Protein AF-0000000072904920 (afdb_homodimer)

Sequence (260 aa):
MRVVFFSSISNNTKRFVDKLGVDGIRIPIKIKESITVDEEYILIVPTYSGGNGDTRGAVPKQVIHFLNDENNRKLCRGVIASGNTNFGDTYCIAGPIISKKINVPLLYQFELLGTTKDVEEVKKILEGMKMRVVFFSSISNNTKRFVDKLGVDGIRIPIKIKESITVDEEYILIVPTYSGGNGDTRGAVPKQVIHFLNDENNRKLCRGVIASGNTNFGDTYCIAGPIISKKINVPLLYQFELLGTTKDVEEVKKILEGMK

Foldseek 3Di:
DEEEEEDEPVCLQVLLVVLLVHDYHYQDNDLPDEDADDAAYEYEYEFDQPPPLDSVCRGPSSVVSHCVPVRSLVRYAAYEYEAACVSPPCGRVNRVVSCVVSVHYHDYYAYGNGDPVRSVSVSVVVVVVD/DEEEEEDEPVCLQVLLVVLLVHDYHYQDNDLPDEDADDAAYEYEYEFDQPPPLDSVCRGPSSVVSHCVPVRSLVRYAAYEYEAACVSPPCGRVNRVVSCVVSVHYHDYYAYGNGDPVRSVSVSVVVVVVD

Structure (mmCIF, N/CA/C/O backbone):
data_AF-0000000072904920-model_v1
#
loop_
_entity.id
_entity.type
_entity.pdbx_description
1 polymer 'Protein NrdI'
#
loop_
_atom_site.group_PDB
_atom_site.id
_atom_site.type_symbol
_atom_site.label_atom_id
_atom_site.label_alt_id
_atom_site.label_comp_id
_atom_site.label_asym_id
_atom_site.label_entity_id
_atom_site.label_seq_id
_atom_site.pdbx_PDB_ins_code
_atom_site.Cartn_x
_atom_site.Cartn_y
_atom_site.Cartn_z
_atom_site.occupancy
_atom_site.B_iso_or_equiv
_atom_site.auth_seq_id
_atom_site.auth_comp_id
_atom_site.auth_asym_id
_atom_site.auth_atom_id
_atom_site.pdbx_PDB_model_num
ATOM 1 N N . MET A 1 1 ? 16.125 -9.812 -7.34 1 84.81 1 MET A N 1
ATOM 2 C CA . MET A 1 1 ? 15.039 -10.148 -6.422 1 84.81 1 MET A CA 1
ATOM 3 C C . MET A 1 1 ? 14.086 -11.156 -7.051 1 84.81 1 MET A C 1
ATOM 5 O O . MET A 1 1 ? 13.75 -11.047 -8.234 1 84.81 1 MET A O 1
ATOM 9 N N . ARG A 1 2 ? 13.719 -12.219 -6.316 1 94.62 2 ARG A N 1
ATOM 10 C CA . ARG A 1 2 ? 12.812 -13.242 -6.816 1 94.62 2 ARG A CA 1
ATOM 11 C C . ARG A 1 2 ? 11.367 -12.758 -6.805 1 94.62 2 ARG A C 1
ATOM 13 O O . ARG A 1 2 ? 10.992 -11.938 -5.965 1 94.62 2 ARG A O 1
ATOM 20 N N . VAL A 1 3 ? 10.727 -13.266 -7.832 1 98.5 3 VAL A N 1
ATOM 21 C CA . VAL A 1 3 ? 9.297 -12.961 -7.898 1 98.5 3 VAL A CA 1
ATOM 22 C C . VAL A 1 3 ? 8.492 -14.234 -7.656 1 98.5 3 VAL A C 1
ATOM 24 O O . VAL A 1 3 ? 8.766 -15.273 -8.25 1 98.5 3 VAL A O 1
ATOM 27 N N . VAL A 1 4 ? 7.59 -14.188 -6.738 1 98.88 4 VAL A N 1
ATOM 28 C CA . VAL A 1 4 ? 6.535 -15.18 -6.559 1 98.88 4 VAL A CA 1
ATOM 29 C C . VAL A 1 4 ? 5.184 -14.57 -6.93 1 98.88 4 VAL A C 1
ATOM 31 O O . VAL A 1 4 ? 4.914 -13.406 -6.625 1 98.88 4 VAL A O 1
ATOM 34 N N . PHE A 1 5 ? 4.367 -15.375 -7.633 1 98.94 5 PHE A N 1
ATOM 35 C CA . PHE A 1 5 ? 3.117 -14.766 -8.07 1 98.94 5 PHE A CA 1
ATOM 36 C C . PHE A 1 5 ? 2.004 -15.805 -8.148 1 98.94 5 PHE A C 1
ATOM 38 O O . PHE A 1 5 ? 2.271 -17 -8.203 1 98.94 5 PHE A O 1
ATOM 45 N N . PHE A 1 6 ? 0.794 -15.352 -8.078 1 98.81 6 PHE A N 1
ATOM 46 C CA . PHE A 1 6 ? -0.365 -16.172 -8.391 1 98.81 6 PHE A CA 1
ATOM 47 C C . PHE A 1 6 ? -1.05 -15.688 -9.664 1 98.81 6 PHE A C 1
ATOM 49 O O . PHE A 1 6 ? -1.152 -14.477 -9.898 1 98.81 6 PHE A O 1
ATOM 56 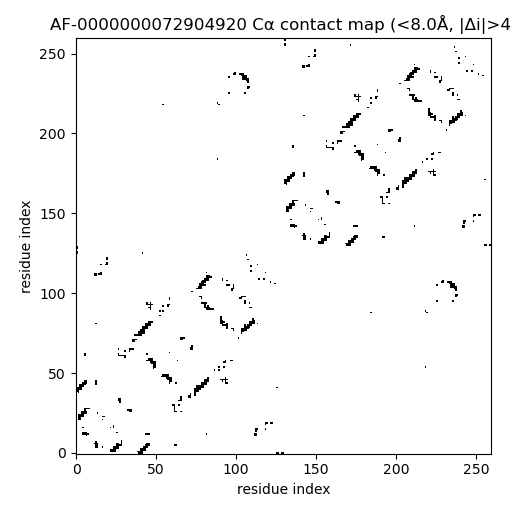N N . SER A 1 7 ? -1.435 -16.625 -10.383 1 98.44 7 SER A N 1
ATOM 57 C CA . SER A 1 7 ? -2.264 -16.406 -11.562 1 98.44 7 SER A CA 1
ATOM 58 C C . SER A 1 7 ? -3.271 -17.547 -11.75 1 98.44 7 SER A C 1
ATOM 60 O O . SER A 1 7 ? -2.926 -18.719 -11.609 1 98.44 7 SER A O 1
ATOM 62 N N . SER A 1 8 ? -4.508 -17.141 -12.031 1 96.06 8 SER A N 1
ATOM 63 C CA . SER A 1 8 ? -5.508 -18.141 -12.352 1 96.06 8 SER A CA 1
ATOM 64 C C . SER A 1 8 ? -5.277 -18.734 -13.742 1 96.06 8 SER A C 1
ATOM 66 O O . SER A 1 8 ? -4.246 -18.484 -14.367 1 96.06 8 SER A O 1
ATOM 68 N N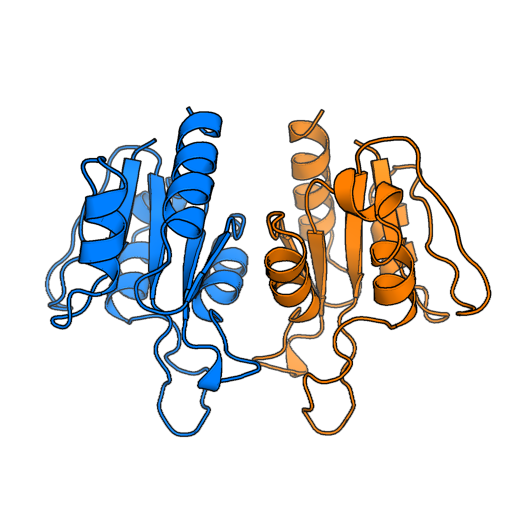 . ILE A 1 9 ? -6.246 -19.516 -14.172 1 95.81 9 ILE A N 1
ATOM 69 C CA . ILE A 1 9 ? -6.145 -20.172 -15.469 1 95.81 9 ILE A CA 1
ATOM 70 C C . ILE A 1 9 ? -6.191 -19.141 -16.594 1 95.81 9 ILE A C 1
ATOM 72 O O . ILE A 1 9 ? -5.695 -19.391 -17.688 1 95.81 9 ILE A O 1
ATOM 76 N N . SER A 1 10 ? -6.738 -17.891 -16.297 1 95.25 10 SER A N 1
ATOM 77 C CA . SER A 1 10 ? -6.766 -16.844 -17.297 1 95.25 10 SER A CA 1
ATOM 78 C C . SER A 1 10 ? -5.359 -16.359 -17.641 1 95.25 10 SER A C 1
ATOM 80 O O . SER A 1 10 ? -5.141 -15.742 -18.688 1 95.25 10 SER A O 1
ATOM 82 N N . ASN A 1 11 ? -4.391 -16.484 -16.797 1 97.56 11 ASN A N 1
ATOM 83 C CA . ASN A 1 11 ? -2.963 -16.25 -16.953 1 97.56 11 ASN A CA 1
ATOM 84 C C . ASN A 1 11 ? -2.666 -14.758 -17.109 1 97.56 11 ASN A C 1
ATOM 86 O O . ASN A 1 11 ? -1.638 -14.375 -17.672 1 97.56 11 ASN A O 1
ATOM 90 N N . ASN A 1 12 ? -3.592 -13.883 -16.672 1 97.31 12 ASN A N 1
ATOM 91 C CA . ASN A 1 12 ? -3.324 -12.453 -16.812 1 97.31 12 ASN A CA 1
ATOM 92 C C . ASN A 1 12 ? -2.088 -12.039 -16.016 1 97.31 12 ASN A C 1
ATOM 94 O O . ASN A 1 12 ? -1.196 -11.375 -16.547 1 97.31 12 ASN A O 1
ATOM 98 N N . THR A 1 13 ? -1.995 -12.438 -14.797 1 98.5 13 THR A N 1
ATOM 99 C CA . THR A 1 13 ? -0.843 -12.086 -13.977 1 98.5 13 THR A CA 1
ATOM 100 C C . THR A 1 13 ? 0.42 -12.766 -14.492 1 98.5 13 THR A C 1
ATOM 102 O O . THR A 1 13 ? 1.502 -12.18 -14.477 1 98.5 13 THR A O 1
ATOM 105 N N . LYS A 1 14 ? 0.329 -14.008 -14.938 1 98.25 14 LYS A N 1
ATOM 106 C CA . LYS A 1 14 ? 1.474 -14.703 -15.516 1 98.25 14 LYS A CA 1
ATOM 107 C C . LYS A 1 14 ? 2.029 -13.945 -16.719 1 98.25 14 LYS A C 1
ATOM 109 O O . LYS A 1 14 ? 3.244 -13.789 -16.859 1 98.25 14 LYS A O 1
ATOM 114 N N . ARG A 1 15 ? 1.153 -13.508 -17.578 1 98.12 15 ARG A N 1
ATOM 115 C CA . ARG A 1 15 ? 1.58 -12.75 -18.75 1 98.12 15 ARG A CA 1
ATOM 116 C C . ARG A 1 15 ? 2.328 -11.484 -18.344 1 98.12 15 ARG A C 1
ATOM 118 O O . ARG A 1 15 ? 3.297 -11.094 -19 1 98.12 15 ARG A O 1
ATOM 125 N N . PHE A 1 16 ? 1.855 -10.75 -17.328 1 98.75 16 PHE A N 1
ATOM 126 C CA . PHE A 1 16 ? 2.562 -9.586 -16.812 1 98.75 16 PHE A CA 1
ATOM 127 C C . PHE A 1 16 ? 3.953 -9.969 -16.328 1 98.75 16 PHE A C 1
ATOM 129 O O . PHE A 1 16 ? 4.938 -9.312 -16.672 1 98.75 16 PHE A O 1
ATOM 136 N N . VAL A 1 17 ? 4.023 -11.062 -15.547 1 98.56 17 VAL A N 1
ATOM 137 C CA . VAL A 1 17 ? 5.285 -11.516 -14.977 1 98.56 17 VAL A CA 1
ATOM 138 C C . VAL A 1 17 ? 6.25 -11.898 -16.094 1 98.56 17 VAL A C 1
ATOM 140 O O . VAL A 1 17 ? 7.449 -11.609 -16.016 1 98.56 17 VAL A O 1
ATOM 143 N N . ASP A 1 18 ? 5.719 -12.5 -17.141 1 97.94 18 ASP A N 1
ATOM 144 C CA . ASP A 1 18 ? 6.555 -12.898 -18.281 1 97.94 18 ASP A CA 1
ATOM 145 C C . ASP A 1 18 ? 7.23 -11.688 -18.906 1 97.94 18 ASP A C 1
ATOM 147 O O . ASP A 1 18 ? 8.375 -11.773 -19.375 1 97.94 18 ASP A O 1
ATOM 151 N N . LYS A 1 19 ? 6.559 -10.586 -18.922 1 98 19 LYS A N 1
ATOM 152 C CA . LYS A 1 19 ? 7.086 -9.367 -19.547 1 98 19 LYS A CA 1
ATOM 153 C C . LYS A 1 19 ? 8.211 -8.773 -18.703 1 98 19 LYS A C 1
ATOM 155 O O . LYS A 1 19 ? 8.977 -7.938 -19.188 1 98 19 LYS A O 1
ATOM 160 N N . LEU A 1 20 ? 8.281 -9.125 -17.453 1 97.94 20 LEU A N 1
ATOM 161 C CA . LEU A 1 20 ? 9.312 -8.586 -16.578 1 97.94 20 LEU A CA 1
ATOM 162 C C . LEU A 1 20 ? 10.672 -9.188 -16.891 1 97.94 20 LEU A C 1
ATOM 164 O O . LEU A 1 20 ? 11.711 -8.641 -16.5 1 97.94 20 LEU A O 1
ATOM 168 N N . GLY A 1 21 ? 10.703 -10.336 -17.5 1 94.38 21 GLY A N 1
ATOM 169 C CA . GLY A 1 21 ? 11.953 -10.992 -17.844 1 94.38 21 GLY A CA 1
ATOM 170 C C . GLY A 1 21 ? 12.641 -11.648 -16.672 1 94.38 21 GLY A C 1
ATOM 171 O O . GLY A 1 21 ? 13.867 -11.688 -16.594 1 94.38 21 GLY A O 1
ATOM 172 N N . VAL A 1 22 ? 11.883 -12.008 -15.711 1 93.25 22 VAL A N 1
ATOM 173 C CA . VAL A 1 22 ? 12.414 -12.68 -14.531 1 93.25 22 VAL A CA 1
ATOM 174 C C . VAL A 1 22 ? 11.859 -14.102 -14.445 1 93.25 22 VAL A C 1
ATOM 176 O O . VAL A 1 22 ? 10.898 -14.438 -15.141 1 93.25 22 VAL A O 1
ATOM 179 N N . ASP A 1 23 ? 12.586 -14.938 -13.672 1 88.94 23 ASP A N 1
ATOM 180 C CA . ASP A 1 23 ? 12.078 -16.281 -13.414 1 88.94 23 ASP A CA 1
ATOM 181 C C . ASP A 1 23 ? 11.148 -16.297 -12.195 1 88.94 23 ASP A C 1
ATOM 183 O O . ASP A 1 23 ? 11.602 -16.516 -11.07 1 88.94 23 ASP A O 1
ATOM 187 N N . GLY A 1 24 ? 9.93 -16.062 -12.477 1 96.94 24 GLY A N 1
ATOM 188 C CA . GLY A 1 24 ? 8.938 -16.031 -11.414 1 96.94 24 GLY A CA 1
ATOM 189 C C . GLY A 1 24 ? 8.484 -17.422 -10.992 1 96.94 24 GLY A C 1
ATOM 190 O O . GLY A 1 24 ? 8.406 -18.328 -11.82 1 96.94 24 GLY A O 1
ATOM 191 N N . ILE A 1 25 ? 8.242 -17.578 -9.719 1 98.44 25 ILE A N 1
ATOM 192 C CA . ILE A 1 25 ? 7.656 -18.797 -9.18 1 98.44 25 ILE A CA 1
ATOM 193 C C . ILE A 1 25 ? 6.148 -18.641 -9.039 1 98.44 25 ILE A C 1
ATOM 195 O O . ILE A 1 25 ? 5.676 -17.75 -8.32 1 98.44 25 ILE A O 1
ATOM 199 N N . ARG A 1 26 ? 5.441 -19.5 -9.734 1 98.56 26 ARG A N 1
ATOM 200 C CA . ARG A 1 26 ? 3.986 -19.438 -9.695 1 98.56 26 ARG A CA 1
ATOM 201 C C . ARG A 1 26 ? 3.428 -20.266 -8.547 1 98.56 26 ARG A C 1
ATOM 203 O O . ARG A 1 26 ? 3.756 -21.438 -8.414 1 98.56 26 ARG A O 1
ATOM 210 N N . ILE A 1 27 ? 2.59 -19.656 -7.711 1 98.81 27 ILE A N 1
ATOM 211 C CA . ILE A 1 27 ? 1.811 -20.375 -6.711 1 98.81 27 ILE A CA 1
ATOM 212 C C . ILE A 1 27 ? 0.81 -21.297 -7.41 1 98.81 27 ILE A C 1
ATOM 214 O O . ILE A 1 27 ? 0.101 -20.875 -8.328 1 98.81 27 ILE A O 1
ATOM 218 N N . PRO A 1 28 ? 0.77 -22.516 -6.969 1 98.56 28 PRO A N 1
ATOM 219 C CA . PRO A 1 28 ? -0.102 -23.469 -7.656 1 98.56 28 PRO A CA 1
ATOM 220 C C . PRO A 1 28 ? -1.566 -23.047 -7.66 1 98.56 28 PRO A C 1
ATOM 222 O O . PRO A 1 28 ? -2.057 -22.5 -6.664 1 98.56 28 PRO A O 1
ATOM 225 N N . ILE A 1 29 ? -2.238 -23.328 -8.727 1 97.94 29 ILE A N 1
ATOM 226 C CA . ILE A 1 29 ? -3.648 -22.984 -8.875 1 97.94 29 ILE A CA 1
ATOM 227 C C . ILE A 1 29 ? -4.496 -23.922 -8.016 1 97.94 29 ILE A C 1
ATOM 229 O O . ILE A 1 29 ? -5.461 -23.484 -7.379 1 97.94 29 ILE A O 1
ATOM 233 N N . LYS A 1 30 ? -4.105 -25.203 -7.98 1 97.12 30 LYS A N 1
ATOM 234 C CA . LYS A 1 30 ? -4.828 -26.156 -7.141 1 97.12 30 LYS A CA 1
ATOM 235 C C . LYS A 1 30 ? -4.523 -25.922 -5.664 1 97.12 30 LYS A C 1
ATOM 237 O O . LYS A 1 30 ? -3.367 -26 -5.242 1 97.12 30 LYS A O 1
ATOM 242 N N . ILE A 1 31 ? -5.52 -25.766 -4.906 1 93.19 31 ILE A N 1
ATOM 243 C CA . ILE A 1 31 ? -5.391 -25.375 -3.502 1 93.19 31 ILE A CA 1
ATOM 244 C C . ILE A 1 31 ? -4.676 -26.484 -2.73 1 93.19 31 ILE A C 1
ATOM 246 O O . ILE A 1 31 ? -3.971 -26.219 -1.754 1 93.19 31 ILE A O 1
ATOM 250 N N . LYS A 1 32 ? -4.699 -27.766 -3.184 1 94.31 32 LYS A N 1
ATOM 251 C CA . LYS A 1 32 ? -4.098 -28.906 -2.486 1 94.31 32 LYS A CA 1
ATOM 252 C C . LYS A 1 32 ? -2.588 -28.938 -2.705 1 94.31 32 LYS A C 1
ATOM 254 O O . LYS A 1 32 ? -1.874 -29.656 -2 1 94.31 32 LYS A O 1
ATOM 259 N N . GLU A 1 33 ? -2.166 -28.188 -3.662 1 97.25 33 GLU A N 1
ATOM 260 C CA . GLU A 1 33 ? -0.737 -28.109 -3.951 1 97.25 33 GLU A CA 1
ATOM 261 C C . GLU A 1 33 ? -0.095 -26.906 -3.246 1 97.25 33 GLU A C 1
ATOM 263 O O . GLU A 1 33 ? -0.736 -25.875 -3.055 1 97.25 33 GLU A O 1
ATOM 268 N N . SER A 1 34 ? 1.094 -27.156 -2.77 1 96.44 34 SER A N 1
ATOM 269 C CA . SER A 1 34 ? 1.825 -26.094 -2.098 1 96.44 34 SER A CA 1
ATOM 270 C C . SER A 1 34 ? 3.273 -26.031 -2.572 1 96.44 34 SER A C 1
ATOM 272 O O . SER A 1 34 ? 3.807 -27.016 -3.084 1 96.44 34 SER A O 1
ATOM 274 N N . ILE A 1 35 ? 3.852 -24.812 -2.447 1 98 35 ILE A N 1
ATOM 275 C CA . ILE A 1 35 ? 5.273 -24.625 -2.715 1 98 35 ILE A CA 1
ATOM 276 C C . ILE A 1 35 ? 5.926 -23.891 -1.547 1 98 35 ILE A C 1
ATOM 278 O O . ILE A 1 35 ? 5.242 -23.219 -0.765 1 98 35 ILE A O 1
ATOM 282 N N . THR A 1 36 ? 7.215 -24.094 -1.441 1 97.94 36 THR A N 1
ATOM 283 C CA . THR A 1 36 ? 8.039 -23.328 -0.511 1 97.94 36 THR A CA 1
ATOM 284 C C . THR A 1 36 ? 9.109 -22.531 -1.259 1 97.94 36 THR A C 1
ATOM 286 O O . THR A 1 36 ? 9.508 -22.922 -2.361 1 97.94 36 THR A O 1
ATOM 289 N N . VAL A 1 37 ? 9.461 -21.469 -0.682 1 98.06 37 VAL A N 1
ATOM 290 C CA . VAL A 1 37 ? 10.547 -20.672 -1.235 1 98.06 37 VAL A CA 1
ATOM 291 C C . VAL A 1 37 ? 11.688 -20.578 -0.221 1 98.06 37 VAL A C 1
ATOM 293 O O . VAL A 1 37 ? 11.469 -20.766 0.979 1 98.06 37 VAL A O 1
ATOM 296 N N . ASP A 1 38 ? 12.93 -20.281 -0.725 1 97 38 ASP A N 1
ATOM 297 C CA . ASP A 1 38 ? 14.086 -20.281 0.169 1 97 38 ASP A CA 1
ATOM 298 C C . ASP A 1 38 ? 14.859 -18.969 0.067 1 97 38 ASP A C 1
ATOM 300 O O . ASP A 1 38 ? 15.938 -18.812 0.651 1 97 38 ASP A O 1
ATOM 304 N N . GLU A 1 39 ? 14.289 -18.078 -0.67 1 97.19 39 GLU A N 1
ATOM 305 C CA . GLU A 1 39 ? 14.891 -16.75 -0.799 1 97.19 39 GLU A CA 1
ATOM 306 C C . GLU A 1 39 ? 13.836 -15.648 -0.681 1 97.19 39 GLU A C 1
ATOM 308 O O . GLU A 1 39 ? 12.648 -15.906 -0.874 1 97.19 39 GLU A O 1
ATOM 313 N N . GLU A 1 40 ? 14.32 -14.461 -0.322 1 97.94 40 GLU A N 1
ATOM 314 C CA . GLU A 1 40 ? 13.43 -13.305 -0.272 1 97.94 40 GLU A CA 1
ATOM 315 C C . GLU A 1 40 ? 12.773 -13.047 -1.629 1 97.94 40 GLU A C 1
ATOM 317 O O . GLU A 1 40 ? 13.391 -13.273 -2.672 1 97.94 40 GLU A O 1
ATOM 322 N N . TYR A 1 41 ? 11.562 -12.547 -1.599 1 98.44 41 TYR A N 1
ATOM 323 C CA . TYR A 1 41 ? 10.844 -12.367 -2.854 1 98.44 41 TYR A CA 1
ATOM 324 C C . TYR A 1 41 ? 9.852 -11.211 -2.756 1 98.44 41 TYR A C 1
ATOM 326 O O . TYR A 1 41 ? 9.555 -10.727 -1.661 1 98.44 41 TYR A O 1
ATOM 334 N N . ILE A 1 42 ? 9.406 -10.805 -3.955 1 98.75 42 ILE A N 1
ATOM 335 C CA . ILE A 1 42 ? 8.266 -9.914 -4.121 1 98.75 42 ILE A CA 1
ATOM 336 C C . ILE A 1 42 ? 7.055 -10.703 -4.609 1 98.75 42 ILE A C 1
ATOM 338 O O . ILE A 1 42 ? 7.176 -11.547 -5.496 1 98.75 42 ILE A O 1
ATOM 342 N N . LEU A 1 43 ? 5.953 -10.438 -3.965 1 98.94 43 LEU A N 1
ATOM 343 C CA . LEU A 1 43 ? 4.719 -11.133 -4.316 1 98.94 43 LEU A CA 1
ATOM 344 C C . LEU A 1 43 ? 3.893 -10.305 -5.297 1 98.94 43 LEU A C 1
ATOM 346 O O . LEU A 1 43 ? 3.584 -9.141 -5.031 1 98.94 43 LEU A O 1
ATOM 350 N N . ILE A 1 44 ? 3.539 -10.836 -6.41 1 98.94 44 ILE A N 1
ATOM 351 C CA . ILE A 1 44 ? 2.605 -10.211 -7.34 1 98.94 44 ILE A CA 1
ATOM 352 C C . ILE A 1 44 ? 1.279 -10.969 -7.328 1 98.94 44 ILE A C 1
ATOM 354 O O . ILE A 1 44 ? 1.243 -12.172 -7.59 1 98.94 44 ILE A O 1
ATOM 358 N N . VAL A 1 45 ? 0.187 -10.266 -7.035 1 98.81 45 VAL A N 1
ATOM 359 C CA . VAL A 1 45 ? -1.076 -10.938 -6.742 1 98.81 45 VAL A CA 1
ATOM 360 C C . VAL A 1 45 ? -2.223 -10.203 -7.441 1 98.81 45 VAL A C 1
ATOM 362 O O . VAL A 1 45 ? -2.246 -8.977 -7.484 1 98.81 45 VAL A O 1
ATOM 365 N N . PRO A 1 46 ? -3.139 -10.969 -8.102 1 98.31 46 PRO A N 1
ATOM 366 C CA . PRO A 1 46 ? -4.375 -10.336 -8.562 1 98.31 46 PRO A CA 1
ATOM 367 C C . PRO A 1 46 ? -5.383 -10.109 -7.438 1 98.31 46 PRO A C 1
ATOM 369 O O . PRO A 1 46 ? -5.254 -10.711 -6.363 1 98.31 46 PRO A O 1
ATOM 372 N N . THR A 1 47 ? -6.297 -9.148 -7.594 1 96.69 47 THR A N 1
ATOM 373 C CA . THR A 1 47 ? -7.449 -8.977 -6.715 1 96.69 47 THR A CA 1
ATOM 374 C C . THR A 1 47 ? -8.688 -9.648 -7.309 1 96.69 47 THR A C 1
ATOM 376 O O . THR A 1 47 ? -9.023 -9.414 -8.469 1 96.69 47 THR A O 1
ATOM 379 N N . TYR A 1 48 ? -9.281 -10.492 -6.469 1 91.12 48 TYR A N 1
ATOM 380 C CA . TYR A 1 48 ? -10.5 -11.148 -6.906 1 91.12 48 TYR A CA 1
ATOM 381 C C . TYR A 1 48 ? -11.727 -10.5 -6.277 1 91.12 48 TYR A C 1
ATOM 383 O O . TYR A 1 48 ? -11.625 -9.82 -5.25 1 91.12 48 TYR A O 1
ATOM 391 N N . SER A 1 49 ? -12.781 -10.25 -7.016 1 75.94 49 SER A N 1
ATOM 392 C CA . SER A 1 49 ? -14.008 -9.672 -6.48 1 75.94 49 SER A CA 1
ATOM 393 C C . SER A 1 49 ? -14.938 -10.758 -5.949 1 75.94 49 SER A C 1
ATOM 395 O O . SER A 1 49 ? -15.055 -11.828 -6.547 1 75.94 49 SER A O 1
ATOM 397 N N . GLY A 1 50 ? -14.953 -11.109 -4.539 1 57.53 50 GLY A N 1
ATOM 398 C CA . GLY A 1 50 ? -15.898 -12.078 -4.02 1 57.53 50 GLY A CA 1
ATOM 399 C C . GLY A 1 50 ? -17.297 -11.922 -4.605 1 57.53 50 GLY A C 1
ATOM 400 O O . GLY A 1 50 ? -18.234 -12.562 -4.148 1 57.53 50 GLY A O 1
ATOM 401 N N . GLY A 1 51 ? -17.422 -11.477 -5.656 1 51.62 51 GLY A N 1
ATOM 402 C CA . GLY A 1 51 ? -18.781 -11.195 -6.062 1 51.62 51 GLY A CA 1
ATOM 403 C C . GLY A 1 51 ? -19.469 -10.148 -5.191 1 51.62 51 GLY A C 1
ATOM 404 O O . GLY A 1 51 ? -19.125 -10 -4.02 1 51.62 51 GLY A O 1
ATOM 405 N N . ASN A 1 52 ? -20.375 -9.383 -5.688 1 50.66 52 ASN A N 1
ATOM 406 C CA . ASN A 1 52 ? -21.281 -8.398 -5.109 1 50.66 52 ASN A CA 1
ATOM 407 C C . ASN A 1 52 ? -20.531 -7.355 -4.285 1 50.66 52 ASN A C 1
ATOM 409 O O . ASN A 1 52 ? -21 -6.922 -3.236 1 50.66 52 ASN A O 1
ATOM 413 N N . GLY A 1 53 ? -19.406 -7.094 -4.551 1 52.78 53 GLY A N 1
ATOM 414 C CA . GLY A 1 53 ? -18.766 -5.996 -3.85 1 52.78 53 GLY A CA 1
ATOM 415 C C . GLY A 1 53 ? -18.094 -6.426 -2.559 1 52.78 53 GLY A C 1
ATOM 416 O O . GLY A 1 53 ? -17.656 -5.586 -1.77 1 52.78 53 GLY A O 1
ATOM 417 N N . ASP A 1 54 ? -18.188 -7.738 -2.188 1 57.97 54 ASP A N 1
ATOM 418 C CA . ASP A 1 54 ? -17.641 -8.258 -0.936 1 57.97 54 ASP A CA 1
ATOM 419 C C . ASP A 1 54 ? -16.125 -8.414 -1.019 1 57.97 54 ASP A C 1
ATOM 421 O O . ASP A 1 54 ? -15.609 -9.016 -1.962 1 57.97 54 ASP A O 1
ATOM 425 N N . THR A 1 55 ? -15.398 -7.555 -0.167 1 65.56 55 THR A N 1
ATOM 426 C CA . THR A 1 55 ? -13.945 -7.613 -0.063 1 65.56 55 THR A CA 1
ATOM 427 C C . THR A 1 55 ? -13.5 -8.969 0.477 1 65.56 55 THR A C 1
ATOM 429 O O . THR A 1 55 ? -12.312 -9.312 0.403 1 65.56 55 THR A O 1
ATOM 432 N N . ARG A 1 56 ? -14.633 -9.625 0.903 1 72.31 56 ARG A N 1
ATOM 433 C CA . ARG A 1 56 ? -14.297 -10.992 1.292 1 72.31 56 ARG A CA 1
ATOM 434 C C . ARG A 1 56 ? -13.883 -11.82 0.081 1 72.31 56 ARG A C 1
ATOM 436 O O . ARG A 1 56 ? -14.531 -11.766 -0.968 1 72.31 56 ARG A O 1
ATOM 443 N N . GLY A 1 57 ? -12.672 -12.219 0.048 1 87.81 57 GLY A N 1
ATOM 444 C CA . GLY A 1 57 ? -12.203 -13.047 -1.049 1 87.81 57 GLY A CA 1
ATOM 445 C C . GLY A 1 57 ? -11.281 -12.305 -2.006 1 87.81 57 GLY A C 1
ATOM 446 O O . GLY A 1 57 ? -10.977 -12.805 -3.09 1 87.81 57 GLY A O 1
ATOM 447 N N . ALA A 1 58 ? -11.07 -11.062 -1.695 1 92.75 58 ALA A N 1
ATOM 448 C CA . ALA A 1 58 ? -10.219 -10.242 -2.559 1 92.75 58 ALA A CA 1
ATOM 449 C C . ALA A 1 58 ? -8.859 -10.891 -2.77 1 92.75 58 ALA A C 1
ATOM 451 O O . ALA A 1 58 ? -8.289 -10.812 -3.859 1 92.75 58 ALA A O 1
ATOM 452 N N . VAL A 1 59 ? -8.398 -11.547 -1.75 1 96.69 59 VAL A N 1
ATOM 453 C CA . VAL A 1 59 ? -7.137 -12.281 -1.848 1 96.69 59 VAL A CA 1
ATOM 454 C C . VAL A 1 59 ? -7.41 -13.727 -2.26 1 96.69 59 VAL A C 1
ATOM 456 O O . VAL A 1 59 ? -8.203 -14.422 -1.621 1 96.69 59 VAL A O 1
ATOM 459 N N . PRO A 1 60 ? -6.711 -14.148 -3.33 1 96.88 60 PRO A N 1
ATOM 460 C CA . PRO A 1 60 ? -6.91 -15.555 -3.707 1 96.88 60 PRO A CA 1
ATOM 461 C C . PRO A 1 60 ? -6.582 -16.516 -2.572 1 96.88 60 PRO A C 1
ATOM 463 O O . PRO A 1 60 ? -5.578 -16.344 -1.876 1 96.88 60 PRO A O 1
ATOM 466 N N . LYS A 1 61 ? -7.402 -17.578 -2.438 1 96.75 61 LYS A N 1
ATOM 467 C CA . LYS A 1 61 ? -7.215 -18.562 -1.373 1 96.75 61 LYS A CA 1
ATOM 468 C C . LYS A 1 61 ? -5.844 -19.219 -1.472 1 96.75 61 LYS A C 1
ATOM 470 O O . LYS A 1 61 ? -5.23 -19.547 -0.453 1 96.75 61 LYS A O 1
ATOM 475 N N . GLN A 1 62 ? -5.383 -19.453 -2.66 1 98 62 GLN A N 1
ATOM 476 C CA . GLN A 1 62 ? -4.074 -20.062 -2.896 1 98 62 GLN A CA 1
ATOM 477 C C . GLN A 1 62 ? -2.959 -19.203 -2.301 1 98 62 GLN A C 1
ATOM 479 O O . GLN A 1 62 ? -1.989 -19.734 -1.756 1 98 62 GLN A O 1
ATOM 484 N N . VAL A 1 63 ? -3.135 -17.906 -2.393 1 98.56 63 VAL A N 1
ATOM 485 C CA . VAL A 1 63 ? -2.143 -16.984 -1.856 1 98.56 63 VAL A CA 1
ATOM 486 C C . VAL A 1 63 ? -2.191 -17 -0.33 1 98.56 63 VAL A C 1
ATOM 488 O O . VAL A 1 63 ? -1.15 -17 0.33 1 98.56 63 VAL A O 1
ATOM 491 N N . ILE A 1 64 ? -3.404 -17.047 0.172 1 98.12 64 ILE A N 1
ATOM 492 C CA . ILE A 1 64 ? -3.561 -17.156 1.618 1 98.12 64 ILE A CA 1
ATOM 493 C C . ILE A 1 64 ? -2.869 -18.422 2.121 1 98.12 64 ILE A C 1
ATOM 495 O O . ILE A 1 64 ? -2.1 -18.375 3.084 1 98.12 64 ILE A O 1
ATOM 499 N N . HIS A 1 65 ? -3.133 -19.531 1.48 1 98.19 65 HIS A N 1
ATOM 500 C CA . HIS A 1 65 ? -2.521 -20.812 1.851 1 98.19 65 HIS A CA 1
ATOM 501 C C . HIS A 1 65 ? -1.001 -20.734 1.794 1 98.19 65 HIS A C 1
ATOM 503 O O . HIS A 1 65 ? -0.315 -21.188 2.709 1 98.19 65 HIS A O 1
ATOM 509 N N . PHE A 1 66 ? -0.45 -20.156 0.813 1 98.81 66 PHE A N 1
ATOM 510 C CA . PHE A 1 66 ? 0.985 -19.984 0.627 1 98.81 66 PHE A CA 1
ATOM 511 C C . PHE A 1 66 ? 1.582 -19.172 1.763 1 98.81 66 PHE A C 1
ATOM 513 O O . PHE A 1 66 ? 2.613 -19.531 2.328 1 98.81 66 PHE A O 1
ATOM 520 N N . LEU A 1 67 ? 0.868 -18.109 2.137 1 98.69 67 LEU A N 1
ATOM 521 C CA . LEU A 1 67 ? 1.392 -17.172 3.131 1 98.69 67 LEU A CA 1
ATOM 522 C C . LEU A 1 67 ? 1.18 -17.719 4.543 1 98.69 67 LEU A C 1
ATOM 524 O O . LEU A 1 67 ? 1.796 -17.219 5.492 1 98.69 67 LEU A O 1
ATOM 528 N N . ASN A 1 68 ? 0.308 -18.656 4.648 1 98.38 68 ASN A N 1
ATOM 529 C CA . ASN A 1 68 ? 0.111 -19.281 5.953 1 98.38 68 ASN A CA 1
ATOM 530 C C . ASN A 1 68 ? 1.331 -20.094 6.379 1 98.38 68 ASN A C 1
ATOM 532 O O . ASN A 1 68 ? 1.481 -20.422 7.555 1 98.38 68 ASN A O 1
ATOM 536 N N . ASP A 1 69 ? 2.15 -20.484 5.41 1 98.31 69 ASP A N 1
ATOM 537 C CA . ASP A 1 69 ? 3.455 -21.047 5.742 1 98.31 69 ASP A CA 1
ATOM 538 C C . ASP A 1 69 ? 4.406 -19.969 6.25 1 98.31 69 ASP A C 1
ATOM 540 O O . ASP A 1 69 ? 4.801 -19.078 5.496 1 98.31 69 ASP A O 1
ATOM 544 N N . GLU A 1 70 ? 4.781 -20.109 7.473 1 98.25 70 GLU A N 1
ATOM 545 C CA . GLU A 1 70 ? 5.574 -19.078 8.133 1 98.25 70 GLU A CA 1
ATOM 546 C C . GLU A 1 70 ? 6.891 -18.844 7.395 1 98.25 70 GLU A C 1
ATOM 548 O O . GLU A 1 70 ? 7.363 -17.703 7.316 1 98.25 70 GLU A O 1
ATOM 553 N N . ASN A 1 71 ? 7.516 -19.906 6.969 1 98.12 71 ASN A N 1
ATOM 554 C CA . ASN A 1 71 ? 8.758 -19.75 6.215 1 98.12 71 ASN A CA 1
ATOM 555 C C . ASN A 1 71 ? 8.555 -18.922 4.953 1 98.12 71 ASN A C 1
ATOM 557 O O . ASN A 1 71 ? 9.359 -18.047 4.648 1 98.12 71 ASN A O 1
ATOM 561 N N . ASN A 1 72 ? 7.496 -19.188 4.215 1 98.75 72 ASN A N 1
ATOM 562 C CA . ASN A 1 72 ? 7.176 -18.391 3.035 1 98.75 72 ASN A CA 1
ATOM 563 C C . ASN A 1 72 ? 6.891 -16.938 3.404 1 98.75 72 ASN A C 1
ATOM 565 O O . ASN A 1 72 ? 7.41 -16.016 2.768 1 98.75 72 ASN A O 1
ATOM 569 N N . ARG A 1 73 ? 6.117 -16.734 4.418 1 98.75 73 ARG A N 1
ATOM 570 C CA . ARG A 1 73 ? 5.633 -15.422 4.836 1 98.75 73 ARG A CA 1
ATOM 571 C C . ARG A 1 73 ? 6.793 -14.523 5.254 1 98.75 73 ARG A C 1
ATOM 573 O O . ARG A 1 73 ? 6.84 -13.352 4.879 1 98.75 73 ARG A O 1
ATOM 580 N N . LYS A 1 74 ? 7.766 -15.039 5.953 1 98.31 74 LYS A N 1
ATOM 581 C CA . LYS A 1 74 ? 8.852 -14.242 6.516 1 98.31 74 LYS A CA 1
ATOM 582 C C . LYS A 1 74 ? 9.812 -13.766 5.426 1 98.31 74 LYS A C 1
ATOM 584 O O . LYS A 1 74 ? 10.609 -12.852 5.645 1 98.31 74 LYS A O 1
ATOM 589 N N . LEU A 1 75 ? 9.797 -14.414 4.285 1 98.44 75 LEU A N 1
ATOM 590 C CA . LEU A 1 75 ? 10.734 -14.094 3.215 1 98.44 75 LEU A CA 1
ATOM 591 C C . LEU A 1 75 ? 10.141 -13.055 2.262 1 98.44 75 LEU A C 1
ATOM 593 O O . LEU A 1 75 ? 10.836 -12.547 1.379 1 98.44 75 LEU A O 1
ATOM 597 N N . CYS A 1 76 ? 8.859 -12.695 2.455 1 98.69 76 CYS A N 1
ATOM 598 C CA . CYS A 1 76 ? 8.227 -11.695 1.603 1 98.69 76 CYS A CA 1
ATOM 599 C C . CYS A 1 76 ? 8.727 -10.297 1.937 1 98.69 76 CYS A C 1
ATOM 601 O O . CYS A 1 76 ? 8.781 -9.914 3.107 1 98.69 76 CYS A O 1
ATOM 603 N N . ARG A 1 77 ? 9.055 -9.531 0.881 1 98.31 77 ARG A N 1
ATOM 604 C CA . ARG A 1 77 ? 9.633 -8.219 1.127 1 98.31 77 ARG A CA 1
ATOM 605 C C . ARG A 1 77 ? 8.727 -7.113 0.602 1 98.31 77 ARG A C 1
ATOM 607 O O . ARG A 1 77 ? 8.953 -5.93 0.873 1 98.31 77 ARG A O 1
ATOM 614 N N . GLY A 1 78 ? 7.68 -7.441 -0.121 1 98.69 78 GLY A N 1
ATOM 615 C CA . GLY A 1 78 ? 6.723 -6.492 -0.663 1 98.69 78 GLY A CA 1
ATOM 616 C C . GLY A 1 78 ? 5.688 -7.137 -1.563 1 98.69 78 GLY A C 1
ATOM 617 O O . GLY A 1 78 ? 5.844 -8.289 -1.975 1 98.69 78 GLY A O 1
ATOM 618 N N . VAL A 1 79 ? 4.613 -6.41 -1.806 1 98.88 79 VAL A N 1
ATOM 619 C CA . VAL A 1 79 ? 3.537 -6.93 -2.639 1 98.88 79 VAL A CA 1
ATOM 620 C C . VAL A 1 79 ? 3.223 -5.941 -3.758 1 98.88 79 VAL A C 1
ATOM 622 O O . VAL A 1 79 ? 3.285 -4.727 -3.555 1 98.88 79 VAL A O 1
ATOM 625 N N . ILE A 1 80 ? 3.006 -6.43 -4.887 1 98.88 80 ILE A N 1
ATOM 626 C CA . ILE A 1 80 ? 2.455 -5.738 -6.047 1 98.88 80 ILE A CA 1
ATOM 627 C C . ILE A 1 80 ? 1.101 -6.344 -6.414 1 98.88 80 ILE A C 1
ATOM 629 O O . ILE A 1 80 ? 0.958 -7.566 -6.484 1 98.88 80 ILE A O 1
ATOM 633 N N . ALA A 1 81 ? 0.111 -5.484 -6.629 1 98.69 81 ALA A N 1
ATOM 634 C CA . ALA A 1 81 ? -1.239 -6.004 -6.836 1 98.69 81 ALA A CA 1
ATOM 635 C C . ALA A 1 81 ? -1.812 -5.52 -8.164 1 98.69 81 ALA A C 1
ATOM 637 O O . ALA A 1 81 ? -1.569 -4.383 -8.578 1 98.69 81 ALA A O 1
ATOM 638 N N . SER A 1 82 ? -2.555 -6.379 -8.797 1 98.44 82 SER A N 1
ATOM 639 C CA . SER A 1 82 ? -3.336 -5.969 -9.961 1 98.44 82 SER A CA 1
ATOM 640 C C . SER A 1 82 ? -4.828 -5.953 -9.648 1 98.44 82 SER A C 1
ATOM 642 O O . SER A 1 82 ? -5.281 -6.629 -8.719 1 98.44 82 SER A O 1
ATOM 644 N N . GLY A 1 83 ? -5.531 -5.148 -10.336 1 96.25 83 GLY A N 1
ATOM 645 C CA . GLY A 1 83 ? -6.969 -5.004 -10.18 1 96.25 83 GLY A CA 1
ATOM 646 C C . GLY A 1 83 ? -7.645 -4.402 -11.398 1 96.25 83 GLY A C 1
ATOM 647 O O . GLY A 1 83 ? -7.02 -4.258 -12.453 1 96.25 83 GLY A O 1
ATOM 648 N N . ASN A 1 84 ? -8.883 -4.246 -11.273 1 94.88 84 ASN A N 1
ATOM 64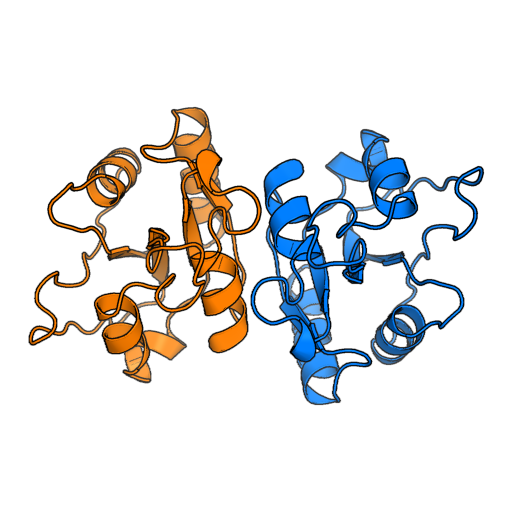9 C CA . ASN A 1 84 ? -9.742 -3.639 -12.289 1 94.88 84 ASN A CA 1
ATOM 650 C C . ASN A 1 84 ? -10.422 -2.377 -11.766 1 94.88 84 ASN A C 1
ATOM 652 O O . ASN A 1 84 ? -11.188 -2.434 -10.797 1 94.88 84 ASN A O 1
ATOM 656 N N . THR A 1 85 ? -10.156 -1.239 -12.383 1 92.5 85 THR A N 1
ATOM 657 C CA . THR A 1 85 ? -10.625 0.055 -11.906 1 92.5 85 THR A CA 1
ATOM 658 C C . THR A 1 85 ? -12.148 0.112 -11.914 1 92.5 85 THR A C 1
ATOM 660 O O . THR A 1 85 ? -12.75 0.953 -11.242 1 92.5 85 THR A O 1
ATOM 663 N N . ASN A 1 86 ? -1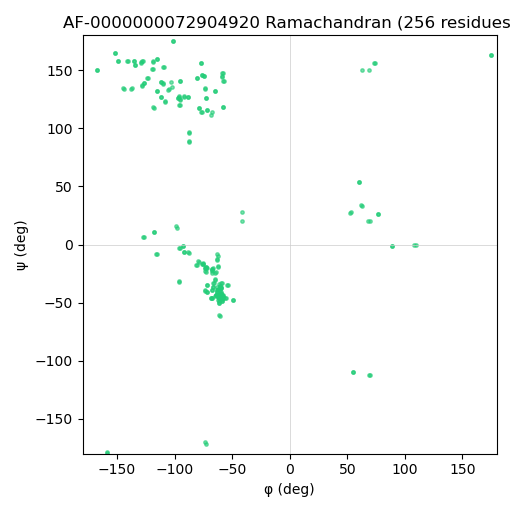2.797 -0.821 -12.711 1 90.06 86 ASN A N 1
ATOM 664 C CA . ASN A 1 86 ? -14.25 -0.883 -12.734 1 90.06 86 ASN A CA 1
ATOM 665 C C . ASN A 1 86 ? -14.82 -1.248 -11.359 1 90.06 86 ASN A C 1
ATOM 667 O O . ASN A 1 86 ? -16.016 -1.073 -11.109 1 90.06 86 ASN A O 1
ATOM 671 N N . PHE A 1 87 ? -13.984 -1.685 -10.5 1 86.12 87 PHE A N 1
ATOM 672 C CA . PHE A 1 87 ? -14.445 -2.113 -9.18 1 86.12 87 PHE A CA 1
ATOM 673 C C . PHE A 1 87 ? -14.305 -0.988 -8.164 1 86.12 87 PHE A C 1
ATOM 675 O O . PHE A 1 87 ? -14.609 -1.169 -6.984 1 86.12 87 PHE A O 1
ATOM 682 N N . GLY A 1 88 ? -13.734 0.177 -8.625 1 81.75 88 GLY A N 1
ATOM 683 C CA . GLY A 1 88 ? -13.719 1.375 -7.797 1 81.75 88 GLY A CA 1
ATOM 684 C C . GLY A 1 88 ? -12.805 1.262 -6.594 1 81.75 88 GLY A C 1
ATOM 685 O O . GLY A 1 88 ? -11.625 0.947 -6.734 1 81.75 88 GLY A O 1
ATOM 686 N N . ASP A 1 89 ? -13.539 1.238 -5.426 1 75.88 89 ASP A N 1
ATOM 687 C CA . ASP A 1 89 ? -12.797 1.362 -4.172 1 75.88 89 ASP A CA 1
ATOM 688 C C . ASP A 1 89 ? -12.039 0.077 -3.854 1 75.88 89 ASP A C 1
ATOM 690 O O . ASP A 1 89 ? -11.125 0.079 -3.027 1 75.88 89 ASP A O 1
ATOM 694 N N . THR A 1 90 ? -12.438 -0.952 -4.426 1 84.5 90 THR A N 1
ATOM 695 C CA . THR A 1 90 ? -11.781 -2.215 -4.117 1 84.5 90 THR A CA 1
ATOM 696 C C . THR A 1 90 ? -10.75 -2.559 -5.184 1 84.5 90 THR A C 1
ATOM 698 O O . THR A 1 90 ? -10.289 -3.701 -5.266 1 84.5 90 THR A O 1
ATOM 701 N N . TYR A 1 91 ? -10.414 -1.499 -5.98 1 91.88 91 TYR A N 1
ATOM 702 C CA . TYR A 1 91 ? -9.328 -1.652 -6.941 1 91.88 91 TYR A CA 1
ATOM 703 C C . TYR A 1 91 ? -8.039 -2.049 -6.242 1 91.88 91 TYR A C 1
ATOM 705 O O . TYR A 1 91 ? -7.566 -1.342 -5.348 1 91.88 91 TYR A O 1
ATOM 713 N N . CYS A 1 92 ? -7.492 -3.221 -6.578 1 96.44 92 CYS A N 1
ATOM 714 C CA . CYS A 1 92 ? -6.215 -3.746 -6.113 1 96.44 92 CYS A CA 1
ATOM 715 C C . CYS A 1 92 ? -6.215 -3.934 -4.602 1 96.44 92 CYS A C 1
ATOM 717 O O . CYS A 1 92 ? -5.16 -3.916 -3.967 1 96.44 92 CYS A O 1
ATOM 719 N N . ILE A 1 93 ? -7.34 -4.281 -4.055 1 95.5 93 ILE A N 1
ATOM 720 C CA . ILE A 1 93 ? -7.473 -4.246 -2.604 1 95.5 93 ILE A CA 1
ATOM 721 C C . ILE A 1 93 ? -6.73 -5.426 -1.987 1 95.5 93 ILE A C 1
ATOM 723 O O . ILE A 1 93 ? -6.414 -5.418 -0.795 1 95.5 93 ILE A O 1
ATOM 727 N N . ALA A 1 94 ? -6.371 -6.465 -2.734 1 96.94 94 ALA A N 1
ATOM 728 C CA . ALA A 1 94 ? -5.555 -7.559 -2.219 1 96.94 94 ALA A CA 1
ATOM 729 C C . ALA A 1 94 ? -4.203 -7.047 -1.725 1 96.94 94 ALA A C 1
ATOM 731 O O . ALA A 1 94 ? -3.656 -7.566 -0.749 1 96.94 94 ALA A O 1
ATOM 732 N N . GLY A 1 95 ? -3.697 -6.008 -2.393 1 98.06 95 GLY A N 1
ATOM 733 C CA . GLY A 1 95 ? -2.404 -5.438 -2.053 1 98.06 95 GLY A CA 1
ATOM 734 C C . GLY A 1 95 ? -2.344 -4.898 -0.635 1 98.06 95 GLY A C 1
ATOM 735 O O . GLY A 1 95 ? -1.603 -5.418 0.202 1 98.06 95 GLY A O 1
ATOM 736 N N . PRO A 1 96 ? -3.209 -3.895 -0.361 1 97.25 96 PRO A N 1
ATOM 737 C CA . PRO A 1 96 ? -3.174 -3.348 0.998 1 97.25 96 PRO A CA 1
ATOM 738 C C . PRO A 1 96 ? -3.592 -4.367 2.055 1 97.25 96 PRO A C 1
ATOM 740 O O . PRO A 1 96 ? -3.111 -4.316 3.189 1 97.25 96 PRO A O 1
ATOM 743 N N . ILE A 1 97 ? -4.445 -5.309 1.772 1 96.56 97 ILE A N 1
ATOM 744 C CA . ILE A 1 97 ? -4.82 -6.352 2.723 1 96.56 97 ILE A CA 1
ATOM 745 C C . ILE A 1 97 ? -3.586 -7.172 3.1 1 96.56 97 ILE A C 1
ATOM 747 O O . ILE A 1 97 ? -3.297 -7.359 4.285 1 96.56 97 ILE A O 1
ATOM 751 N N . ILE A 1 98 ? -2.859 -7.621 2.109 1 98 98 ILE A N 1
ATOM 752 C CA . ILE A 1 98 ? -1.677 -8.438 2.354 1 98 98 ILE A CA 1
ATOM 753 C C . ILE A 1 98 ? -0.601 -7.602 3.039 1 98 98 ILE A C 1
ATOM 755 O O . ILE A 1 98 ? 0.029 -8.047 4 1 98 98 ILE A O 1
ATOM 759 N N . SER A 1 99 ? -0.382 -6.422 2.525 1 98.62 99 SER A N 1
ATOM 760 C CA . SER A 1 99 ? 0.6 -5.512 3.109 1 98.62 99 SER A CA 1
ATOM 761 C C . SER A 1 99 ? 0.405 -5.383 4.617 1 98.62 99 SER A C 1
ATOM 763 O O . SER A 1 99 ? 1.363 -5.5 5.383 1 98.62 99 SER A O 1
ATOM 765 N N . LYS A 1 100 ? -0.819 -5.164 4.988 1 97.31 100 LYS A N 1
ATOM 766 C CA . LYS A 1 100 ? -1.13 -5.008 6.406 1 97.31 100 LYS A CA 1
ATOM 767 C C . LYS A 1 100 ? -0.939 -6.324 7.16 1 97.31 100 LYS A C 1
ATOM 769 O O . LYS A 1 100 ? -0.321 -6.348 8.227 1 97.31 100 LYS A O 1
ATOM 774 N N . LYS A 1 101 ? -1.426 -7.375 6.633 1 96.88 101 LYS A N 1
ATOM 775 C CA . LYS A 1 101 ? -1.481 -8.656 7.328 1 96.88 101 LYS A CA 1
ATOM 776 C C . LYS A 1 101 ? -0.08 -9.172 7.645 1 96.88 101 LYS A C 1
ATOM 778 O O . LYS A 1 101 ? 0.156 -9.719 8.727 1 96.88 101 LYS A O 1
ATOM 783 N N . ILE A 1 102 ? 0.83 -8.977 6.727 1 98.31 102 ILE A N 1
ATOM 784 C CA . ILE A 1 102 ? 2.123 -9.602 6.984 1 98.31 102 ILE A CA 1
ATOM 785 C C . ILE A 1 102 ? 3.201 -8.523 7.102 1 98.31 102 ILE A C 1
ATOM 787 O O . ILE A 1 102 ? 4.395 -8.828 7.039 1 98.31 102 ILE A O 1
ATOM 791 N N . ASN A 1 103 ? 2.797 -7.273 7.172 1 97.69 103 ASN A N 1
ATOM 792 C CA . ASN A 1 103 ? 3.641 -6.125 7.48 1 97.69 103 ASN A CA 1
ATOM 793 C C . ASN A 1 103 ? 4.766 -5.965 6.461 1 97.69 103 ASN A C 1
ATOM 795 O O . ASN A 1 103 ? 5.934 -5.863 6.832 1 97.69 103 ASN A O 1
ATOM 799 N N . VAL A 1 104 ? 4.434 -5.906 5.184 1 98.62 104 VAL A N 1
ATOM 800 C CA . VAL A 1 104 ? 5.348 -5.566 4.098 1 98.62 104 VAL A CA 1
ATOM 801 C C . VAL A 1 104 ? 4.75 -4.441 3.254 1 98.62 104 VAL A C 1
ATOM 803 O O . VAL A 1 104 ? 3.533 -4.246 3.242 1 98.62 104 VAL A O 1
ATOM 806 N N . PRO A 1 105 ? 5.531 -3.713 2.533 1 98.69 105 PRO A N 1
ATOM 807 C CA . PRO A 1 105 ? 4.973 -2.598 1.765 1 98.69 105 PRO A CA 1
ATOM 808 C C . PRO A 1 105 ? 4.207 -3.057 0.528 1 98.69 105 PRO A C 1
ATOM 810 O O . PRO A 1 105 ? 4.527 -4.098 -0.05 1 98.69 105 PRO A O 1
ATOM 813 N N . LEU A 1 106 ? 3.107 -2.293 0.196 1 98.88 106 LEU A N 1
ATOM 814 C CA . LEU A 1 106 ? 2.557 -2.311 -1.155 1 98.88 106 LEU A CA 1
ATOM 815 C C . LEU A 1 106 ? 3.383 -1.438 -2.092 1 98.88 106 LEU A C 1
ATOM 817 O O . LEU A 1 106 ? 3.416 -0.214 -1.94 1 98.88 106 LEU A O 1
ATOM 821 N N . LEU A 1 107 ? 3.965 -2.061 -3.107 1 98.88 107 LEU A N 1
ATOM 822 C CA . LEU A 1 107 ? 5.023 -1.402 -3.863 1 98.88 107 LEU A CA 1
ATOM 823 C C . LEU A 1 107 ? 4.469 -0.743 -5.121 1 98.88 107 LEU A C 1
ATOM 825 O O . LEU A 1 107 ? 5.012 0.256 -5.598 1 98.88 107 LEU A O 1
ATOM 829 N N . TYR A 1 108 ? 3.434 -1.37 -5.641 1 98.88 108 TYR A N 1
ATOM 830 C CA . TYR A 1 108 ? 2.914 -0.925 -6.93 1 98.88 108 TYR A CA 1
ATOM 831 C C . TYR A 1 108 ? 1.553 -1.549 -7.215 1 98.88 108 TYR A C 1
ATOM 833 O O . TYR A 1 108 ? 1.221 -2.604 -6.668 1 98.88 108 TYR A O 1
ATOM 841 N N . GLN A 1 109 ? 0.735 -0.912 -7.918 1 98.75 109 GLN A N 1
ATOM 842 C CA . GLN A 1 109 ? -0.57 -1.379 -8.375 1 98.75 109 GLN A CA 1
ATOM 843 C C . GLN A 1 109 ? -0.721 -1.206 -9.883 1 98.75 109 GLN A C 1
ATOM 845 O O . GLN A 1 109 ? -0.291 -0.196 -10.438 1 98.75 109 GLN A O 1
ATOM 850 N N . PHE A 1 110 ? -1.274 -2.217 -10.578 1 98.75 110 PHE A N 1
ATOM 851 C CA . PHE A 1 110 ? -1.501 -2.049 -12.008 1 98.75 110 PHE A CA 1
ATOM 852 C C . PHE A 1 110 ? -2.826 -2.674 -12.422 1 98.75 110 PHE A C 1
ATOM 854 O O . PHE A 1 110 ? -3.381 -3.506 -11.703 1 98.75 110 PHE A O 1
ATOM 861 N N . GLU A 1 111 ? -3.348 -2.252 -13.492 1 98 111 GLU A N 1
ATOM 862 C CA . GLU A 1 111 ? -4.68 -2.646 -13.938 1 98 111 GLU A CA 1
ATOM 863 C C . GLU A 1 111 ? -4.609 -3.787 -14.953 1 98 111 GLU A C 1
ATOM 865 O O . GLU A 1 111 ? -3.93 -3.676 -15.977 1 98 111 GLU A O 1
ATOM 870 N N . LEU A 1 112 ? -5.34 -4.91 -14.711 1 96.5 112 LEU A N 1
ATOM 871 C CA . LEU A 1 112 ? -5.566 -6.027 -15.625 1 96.5 112 LEU A CA 1
ATOM 872 C C . LEU A 1 112 ? -4.242 -6.59 -16.125 1 96.5 112 LEU A C 1
ATOM 874 O O . LEU A 1 112 ? -3.436 -7.098 -15.352 1 96.5 112 LEU A O 1
ATOM 878 N N . LEU A 1 113 ? -3.879 -6.406 -17.391 1 97.69 113 LEU A N 1
ATOM 879 C CA . LEU A 1 113 ? -2.676 -7.008 -17.953 1 97.69 113 LEU A CA 1
ATOM 880 C C . LEU A 1 113 ? -1.467 -6.098 -17.75 1 97.69 113 LEU A C 1
ATOM 882 O O . LEU A 1 113 ? -0.328 -6.512 -17.984 1 97.69 113 LEU A O 1
ATOM 886 N N . GLY A 1 114 ? -1.669 -4.938 -17.266 1 98.25 114 GLY A N 1
ATOM 887 C CA . GLY A 1 114 ? -0.605 -3.953 -17.156 1 98.25 114 GLY A CA 1
ATOM 888 C C . GLY A 1 114 ? -0.2 -3.352 -18.484 1 98.25 114 GLY A C 1
ATOM 889 O O . GLY A 1 114 ? -0.463 -3.932 -19.547 1 98.25 114 GLY A O 1
ATOM 890 N N . THR A 1 115 ? 0.35 -2.184 -18.422 1 98.38 115 THR A N 1
ATOM 891 C CA . THR A 1 115 ? 0.895 -1.505 -19.594 1 98.38 115 THR A CA 1
ATOM 892 C C . THR A 1 115 ? 2.414 -1.64 -19.641 1 98.38 115 THR A C 1
ATOM 894 O O . THR A 1 115 ? 3.023 -2.176 -18.703 1 98.38 115 THR A O 1
ATOM 897 N N . THR A 1 116 ? 2.957 -1.11 -20.766 1 98.38 116 THR A N 1
ATOM 898 C CA . THR A 1 116 ? 4.41 -1.071 -20.859 1 98.38 116 THR A CA 1
ATOM 899 C C . THR A 1 116 ? 5.008 -0.228 -19.734 1 98.38 116 THR A C 1
ATOM 901 O O . THR A 1 116 ? 6.07 -0.556 -19.203 1 98.38 116 THR A O 1
ATOM 904 N N . LYS A 1 117 ? 4.355 0.816 -19.422 1 98.38 117 LYS A N 1
ATOM 905 C CA . LYS A 1 117 ? 4.812 1.661 -18.328 1 98.38 117 LYS A CA 1
ATOM 906 C C . LYS A 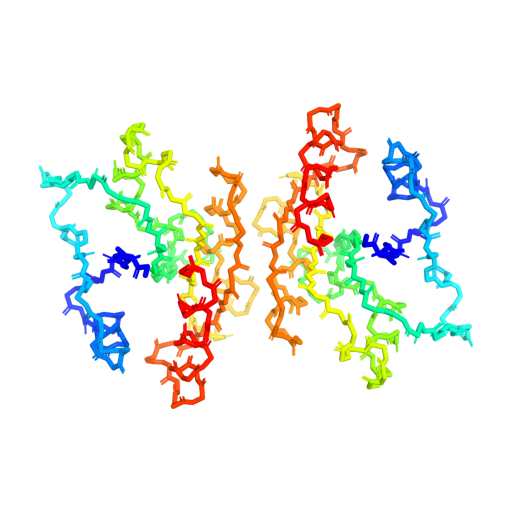1 117 ? 4.797 0.899 -17 1 98.38 117 LYS A C 1
ATOM 908 O O . LYS A 1 117 ? 5.723 1.022 -16.203 1 98.38 117 LYS A O 1
ATOM 913 N N . ASP A 1 118 ? 3.742 0.165 -16.766 1 98.69 118 ASP A N 1
ATOM 914 C CA . ASP A 1 118 ? 3.676 -0.662 -15.562 1 98.69 118 ASP A CA 1
ATOM 915 C C . ASP A 1 118 ? 4.871 -1.61 -15.477 1 98.69 118 ASP A C 1
ATOM 917 O O . ASP A 1 118 ? 5.492 -1.747 -14.422 1 98.69 118 ASP A O 1
ATOM 921 N N . VAL A 1 119 ? 5.16 -2.26 -16.594 1 98.75 119 VAL A N 1
ATOM 922 C CA . VAL A 1 119 ? 6.258 -3.221 -16.641 1 98.75 119 VAL A CA 1
ATOM 923 C C . VAL A 1 119 ? 7.574 -2.518 -16.312 1 98.75 119 VAL A C 1
ATOM 925 O O . VAL A 1 119 ? 8.375 -3.021 -15.523 1 98.75 119 VAL A O 1
ATOM 928 N N . GLU A 1 120 ? 7.754 -1.37 -16.875 1 98.38 120 GLU A N 1
ATOM 929 C CA . GLU A 1 120 ? 8.984 -0.617 -16.641 1 98.38 120 GLU A CA 1
ATOM 930 C C . GLU A 1 120 ? 9.117 -0.216 -15.172 1 98.38 120 GLU A C 1
ATOM 932 O O . GLU A 1 120 ? 10.195 -0.33 -14.586 1 98.38 120 GLU A O 1
ATOM 937 N N . GLU A 1 121 ? 8.078 0.225 -14.633 1 98.31 121 GLU A N 1
ATOM 938 C CA . GLU A 1 121 ? 8.102 0.642 -13.234 1 98.31 121 GLU A CA 1
ATOM 939 C C . GLU A 1 121 ? 8.391 -0.538 -12.305 1 98.31 121 GLU A C 1
ATOM 941 O O . GLU A 1 121 ? 9.172 -0.416 -11.367 1 98.31 121 GLU A O 1
ATOM 946 N N . VAL A 1 122 ? 7.777 -1.661 -12.531 1 98.5 122 VAL A N 1
ATOM 947 C CA . VAL A 1 122 ? 7.984 -2.836 -11.695 1 98.5 122 VAL A CA 1
ATOM 948 C C . VAL A 1 122 ? 9.414 -3.346 -11.859 1 98.5 122 VAL A C 1
ATOM 950 O O . VAL A 1 122 ? 10.047 -3.766 -10.883 1 98.5 122 VAL A O 1
ATOM 953 N N . LYS A 1 123 ? 9.938 -3.26 -13.055 1 98 123 LYS A N 1
ATOM 954 C CA . LYS A 1 123 ? 11.336 -3.637 -13.25 1 98 123 LYS A CA 1
ATOM 955 C C . LYS A 1 123 ? 12.266 -2.764 -12.414 1 98 123 LYS A C 1
ATOM 957 O O . LYS A 1 123 ? 13.219 -3.264 -11.812 1 98 123 LYS A O 1
ATOM 962 N N . LYS A 1 124 ? 11.977 -1.496 -12.414 1 97.06 124 LYS A N 1
ATOM 963 C CA . LYS A 1 124 ? 12.781 -0.587 -11.602 1 97.06 124 LYS A CA 1
ATOM 964 C C . LYS A 1 124 ? 12.711 -0.963 -10.117 1 97.06 124 LYS A C 1
ATOM 966 O O . LYS A 1 124 ? 13.727 -0.944 -9.422 1 97.06 124 LYS A O 1
ATOM 971 N N . ILE A 1 125 ? 11.562 -1.278 -9.688 1 96.94 125 ILE A N 1
ATOM 972 C CA . ILE A 1 125 ? 11.352 -1.663 -8.297 1 96.94 125 ILE A CA 1
ATOM 973 C C . ILE A 1 125 ? 12.172 -2.912 -7.973 1 96.94 125 ILE A C 1
ATOM 975 O O . ILE A 1 125 ? 12.867 -2.959 -6.961 1 96.94 125 ILE A O 1
ATOM 979 N N . LEU A 1 126 ? 12.117 -3.883 -8.844 1 96.69 126 LEU A N 1
ATOM 980 C CA . LEU A 1 126 ? 12.82 -5.145 -8.625 1 96.69 126 LEU A CA 1
ATOM 981 C C . LEU A 1 126 ? 14.328 -4.941 -8.641 1 96.69 126 LEU A C 1
ATOM 983 O O . LEU A 1 126 ? 15.055 -5.57 -7.863 1 96.69 126 LEU A O 1
ATOM 987 N N . GLU A 1 127 ? 14.766 -4.016 -9.438 1 93.69 127 GLU A N 1
ATOM 988 C CA . GLU A 1 127 ? 16.188 -3.721 -9.539 1 93.69 127 GLU A CA 1
ATOM 989 C C . GLU A 1 127 ? 16.703 -3.02 -8.281 1 93.69 127 GLU A C 1
ATOM 991 O O . GLU A 1 127 ? 17.844 -3.219 -7.867 1 93.69 127 GLU A O 1
ATOM 996 N N . GLY A 1 128 ? 15.836 -2.17 -7.691 1 88.69 128 GLY A N 1
ATOM 997 C CA . GLY A 1 128 ? 16.219 -1.433 -6.496 1 88.69 128 GLY A CA 1
ATOM 998 C C . GLY A 1 128 ? 16.219 -2.287 -5.242 1 88.69 128 GLY A C 1
ATOM 999 O O . GLY A 1 128 ? 16.781 -1.9 -4.223 1 88.69 128 GLY A O 1
ATOM 1000 N N . MET A 1 129 ? 15.609 -3.385 -5.289 1 85.5 129 MET A N 1
ATOM 1001 C CA . MET A 1 129 ? 15.516 -4.262 -4.121 1 85.5 129 MET A CA 1
ATOM 1002 C C . MET A 1 129 ? 16.656 -5.277 -4.121 1 85.5 129 MET A C 1
ATOM 1004 O O . MET A 1 129 ? 16.75 -6.113 -3.221 1 85.5 129 MET A O 1
ATOM 1008 N N . LYS A 1 130 ? 17.531 -5.273 -5.113 1 71 130 LYS A N 1
ATOM 1009 C CA . LYS A 1 130 ? 18.734 -6.102 -5.141 1 71 130 LYS A CA 1
ATOM 1010 C C . LYS A 1 130 ? 19.812 -5.523 -4.234 1 71 130 LYS A C 1
ATOM 1012 O O . LYS A 1 130 ? 19.938 -4.305 -4.105 1 71 130 LYS A O 1
ATOM 1017 N N . MET B 1 1 ? 15 10.719 7.504 1 84.75 1 MET B N 1
ATOM 1018 C CA . MET B 1 1 ? 13.938 10.961 6.539 1 84.75 1 MET B CA 1
ATOM 1019 C C . MET B 1 1 ? 12.875 11.891 7.125 1 84.75 1 MET B C 1
ATOM 1021 O O . MET B 1 1 ? 12.5 11.758 8.289 1 84.75 1 MET B O 1
ATOM 1025 N N . ARG B 1 2 ? 12.453 12.93 6.375 1 94.62 2 ARG B N 1
ATOM 1026 C CA . ARG B 1 2 ? 11.453 13.883 6.832 1 94.62 2 ARG B CA 1
ATOM 1027 C C . ARG B 1 2 ? 10.055 13.273 6.77 1 94.62 2 ARG B C 1
ATOM 1029 O O . ARG B 1 2 ? 9.773 12.422 5.918 1 94.62 2 ARG B O 1
ATOM 1036 N N . VAL B 1 3 ? 9.328 13.727 7.754 1 98.56 3 VAL B N 1
ATOM 1037 C CA . VAL B 1 3 ? 7.93 13.305 7.773 1 98.56 3 VAL B CA 1
ATOM 1038 C C . VAL B 1 3 ? 7.027 14.508 7.496 1 98.56 3 VAL B C 1
ATOM 1040 O O . VAL B 1 3 ? 7.195 15.57 8.094 1 98.56 3 VAL B O 1
ATOM 1043 N N . VAL B 1 4 ? 6.172 14.383 6.551 1 98.88 4 VAL B N 1
ATOM 1044 C CA . VAL B 1 4 ? 5.047 15.289 6.336 1 98.88 4 VAL B CA 1
ATOM 1045 C C . VAL B 1 4 ? 3.738 14.57 6.66 1 98.88 4 VAL B C 1
ATOM 1047 O O . VAL B 1 4 ? 3.576 13.391 6.344 1 98.88 4 VAL B O 1
ATOM 1050 N N . PHE B 1 5 ? 2.834 15.305 7.324 1 98.94 5 PHE B N 1
ATOM 1051 C CA . PHE B 1 5 ? 1.625 14.586 7.719 1 98.94 5 PHE B CA 1
ATOM 1052 C C . PHE B 1 5 ? 0.427 15.523 7.758 1 98.94 5 PHE B C 1
ATOM 1054 O O . PHE B 1 5 ? 0.591 16.75 7.816 1 98.94 5 PHE B O 1
ATOM 1061 N N . PHE B 1 6 ? -0.738 14.977 7.648 1 98.81 6 PHE B N 1
ATOM 1062 C CA . PHE B 1 6 ? -1.972 15.703 7.922 1 98.81 6 PHE B CA 1
ATOM 1063 C C . PHE B 1 6 ? -2.656 15.156 9.172 1 98.81 6 PHE B C 1
ATOM 1065 O O . PHE B 1 6 ? -2.668 13.945 9.398 1 98.81 6 PHE B O 1
ATOM 1072 N N . SER B 1 7 ? -3.143 16.062 9.883 1 98.44 7 SER B N 1
ATOM 1073 C CA . SER B 1 7 ? -3.992 15.773 11.031 1 98.44 7 SER B CA 1
ATOM 1074 C C . SER B 1 7 ? -5.094 16.812 11.18 1 98.44 7 SER B C 1
ATOM 1076 O O . SER B 1 7 ? -4.844 18.016 11.047 1 98.44 7 SER B O 1
ATOM 1078 N N . SER B 1 8 ? -6.297 16.312 11.406 1 96.06 8 SER B N 1
ATOM 1079 C CA . SER B 1 8 ? -7.387 17.25 11.688 1 96.06 8 SER B CA 1
ATOM 1080 C C . SER B 1 8 ? -7.258 17.844 13.086 1 96.06 8 SER B C 1
ATOM 1082 O O . SER B 1 8 ? -6.23 17.672 13.75 1 96.06 8 SER B O 1
ATOM 1084 N N . ILE B 1 9 ? -8.297 18.531 13.484 1 95.75 9 ILE B N 1
ATOM 1085 C CA . ILE B 1 9 ? -8.297 19.203 14.781 1 95.75 9 ILE B CA 1
ATOM 1086 C C . ILE B 1 9 ? -8.297 18.156 15.898 1 95.75 9 ILE B C 1
ATOM 1088 O O . ILE B 1 9 ? -7.863 18.438 17.016 1 95.75 9 ILE B O 1
ATOM 1092 N N . SER B 1 10 ? -8.734 16.875 15.578 1 95.19 10 SER B N 1
ATOM 1093 C CA . SER B 1 10 ? -8.711 15.828 16.594 1 95.19 10 SER B CA 1
ATOM 1094 C C . SER B 1 10 ? -7.285 15.453 16.969 1 95.19 10 SER B C 1
ATOM 1096 O O . SER B 1 10 ? -7.055 14.852 18.031 1 95.19 10 SER B O 1
ATOM 1098 N N . ASN B 1 11 ? -6.301 15.672 16.156 1 97.5 11 ASN B N 1
ATOM 1099 C CA . ASN B 1 11 ? -4.863 15.539 16.375 1 97.5 11 ASN B CA 1
ATO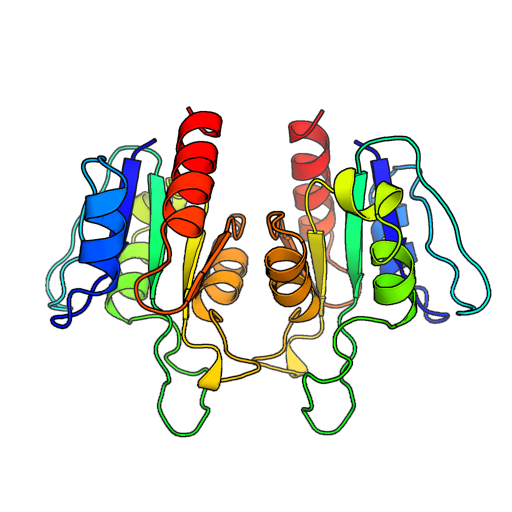M 1100 C C . ASN B 1 11 ? -4.449 14.086 16.547 1 97.5 11 ASN B C 1
ATOM 1102 O O . ASN B 1 11 ? -3.412 13.797 17.141 1 97.5 11 ASN B O 1
ATOM 1106 N N . ASN B 1 12 ? -5.277 13.133 16.094 1 97.31 12 ASN B N 1
ATOM 1107 C CA . ASN B 1 12 ? -4.898 11.734 16.234 1 97.31 12 ASN B CA 1
ATOM 1108 C C . ASN B 1 12 ? -3.607 11.422 15.484 1 97.31 12 ASN B C 1
ATOM 1110 O O . ASN B 1 12 ? -2.682 10.836 16.047 1 97.31 12 ASN B O 1
ATOM 1114 N N . THR B 1 13 ? -3.508 11.828 14.273 1 98.5 13 THR B N 1
ATOM 1115 C CA . THR B 1 13 ? -2.303 11.57 13.492 1 98.5 13 THR B CA 1
ATOM 1116 C C . THR B 1 13 ? -1.119 12.352 14.055 1 98.5 13 THR B C 1
ATOM 1118 O O . THR B 1 13 ? 0.007 11.852 14.086 1 98.5 13 THR B O 1
ATOM 1121 N N . LYS B 1 14 ? -1.33 13.586 14.484 1 98.25 14 LYS B N 1
ATOM 1122 C CA . LYS B 1 14 ? -0.269 14.375 15.102 1 98.25 14 LYS B CA 1
ATOM 1123 C C . LYS B 1 14 ? 0.304 13.656 16.328 1 98.25 14 LYS B C 1
ATOM 1125 O O . LYS B 1 14 ? 1.522 13.609 16.516 1 98.25 14 LYS B O 1
ATOM 1130 N N . ARG B 1 15 ? -0.558 13.148 17.172 1 98.12 15 ARG B N 1
ATOM 1131 C CA . ARG B 1 15 ? -0.111 12.43 18.359 1 98.12 15 ARG B CA 1
ATOM 1132 C C . ARG B 1 15 ? 0.756 11.234 17.969 1 98.12 15 ARG B C 1
ATOM 1134 O O . ARG B 1 15 ? 1.731 10.922 18.656 1 98.12 15 ARG B O 1
ATOM 1141 N N . PHE B 1 16 ? 0.378 10.469 16.953 1 98.75 16 PHE B N 1
ATOM 1142 C CA . PHE B 1 16 ? 1.195 9.359 16.469 1 98.75 16 PHE B CA 1
ATOM 1143 C C . PHE B 1 16 ? 2.566 9.859 16.031 1 98.75 16 PHE B C 1
ATOM 1145 O O . PHE B 1 16 ? 3.592 9.281 16.406 1 98.75 16 PHE B O 1
ATOM 1152 N N . VAL B 1 17 ? 2.574 10.961 15.242 1 98.56 17 VAL B N 1
ATOM 1153 C CA . VAL B 1 17 ? 3.816 11.508 14.711 1 98.56 17 VAL B CA 1
ATOM 1154 C C . VAL B 1 17 ? 4.707 11.977 15.859 1 98.56 17 VAL B C 1
ATOM 1156 O O . VAL B 1 17 ? 5.926 11.789 15.828 1 98.56 17 VAL B O 1
ATOM 1159 N N . ASP B 1 18 ? 4.082 12.531 16.891 1 97.88 18 ASP B N 1
ATOM 1160 C CA . ASP B 1 18 ? 4.84 13 18.047 1 97.88 18 ASP B CA 1
ATOM 1161 C C . ASP B 1 18 ? 5.594 11.844 18.719 1 97.88 18 ASP B C 1
ATOM 1163 O O . ASP B 1 18 ? 6.703 12.031 19.219 1 97.88 18 ASP B O 1
ATOM 1167 N N . LYS B 1 19 ? 5.023 10.688 18.703 1 98 19 LYS B N 1
ATOM 1168 C CA . LYS B 1 19 ? 5.629 9.523 19.328 1 98 19 LYS B CA 1
ATOM 1169 C C . LYS B 1 19 ? 6.828 9.016 18.531 1 98 19 LYS B C 1
ATOM 1171 O O . LYS B 1 19 ? 7.645 8.25 19.047 1 98 19 LYS B O 1
ATOM 1176 N N . LEU B 1 20 ? 6.91 9.375 17.297 1 97.94 20 LEU B N 1
ATOM 1177 C CA . LEU B 1 20 ? 8.008 8.93 16.438 1 97.94 20 LEU B CA 1
ATOM 1178 C C . LEU B 1 20 ? 9.312 9.633 16.812 1 97.94 20 LEU B C 1
ATOM 1180 O O . LEU B 1 20 ? 10.398 9.18 16.453 1 97.94 20 LEU B O 1
ATOM 1184 N N . GLY B 1 21 ? 9.227 10.781 17.422 1 94.38 21 GLY B N 1
ATOM 1185 C CA . GLY B 1 21 ? 10.406 11.531 17.812 1 94.38 21 GLY B CA 1
ATOM 1186 C C . GLY B 1 21 ? 11.07 12.242 16.641 1 94.38 21 GLY B C 1
ATOM 1187 O O . GLY B 1 21 ? 12.297 12.383 16.609 1 94.38 21 GLY B O 1
ATOM 1188 N N . VAL B 1 22 ? 10.32 12.539 15.672 1 93.31 22 VAL B N 1
ATOM 1189 C CA . VAL B 1 22 ? 10.836 13.242 14.5 1 93.31 22 VAL B CA 1
ATOM 1190 C C . VAL B 1 22 ? 10.172 14.617 14.398 1 93.31 22 VAL B C 1
ATOM 1192 O O . VAL B 1 22 ? 9.164 14.875 15.055 1 93.31 22 VAL B O 1
ATOM 1195 N N . ASP B 1 23 ? 10.844 15.516 13.648 1 88.94 23 ASP B N 1
ATOM 1196 C CA . ASP B 1 23 ? 10.234 16.812 13.367 1 88.94 23 ASP B CA 1
ATOM 1197 C C . ASP B 1 23 ? 9.352 16.75 12.125 1 88.94 23 ASP B C 1
ATOM 1199 O O . ASP B 1 23 ? 9.82 16.984 11.008 1 88.94 23 ASP B O 1
ATOM 1203 N N . GLY B 1 24 ? 8.148 16.422 12.359 1 97 24 GLY B N 1
ATOM 1204 C CA . GLY B 1 24 ? 7.191 16.328 11.266 1 97 24 GLY B CA 1
ATOM 1205 C C . GLY B 1 24 ? 6.637 17.672 10.836 1 97 24 GLY B C 1
ATOM 1206 O O . GLY B 1 24 ? 6.465 18.562 11.656 1 97 24 GLY B O 1
ATOM 1207 N N . ILE B 1 25 ? 6.426 17.797 9.547 1 98.44 25 ILE B N 1
ATOM 1208 C CA . ILE B 1 25 ? 5.762 18.984 8.984 1 98.44 25 ILE B CA 1
ATOM 1209 C C . ILE B 1 25 ? 4.277 18.688 8.789 1 98.44 25 ILE B C 1
ATOM 1211 O O . ILE B 1 25 ? 3.906 17.766 8.055 1 98.44 25 ILE B O 1
ATOM 1215 N N . ARG B 1 26 ? 3.484 19.484 9.461 1 98.56 26 ARG B N 1
ATOM 1216 C CA . ARG B 1 26 ? 2.041 19.297 9.375 1 98.56 26 ARG B CA 1
ATOM 1217 C C . ARG B 1 26 ? 1.458 20.078 8.203 1 98.56 26 ARG B C 1
ATOM 1219 O O . ARG B 1 26 ? 1.689 21.281 8.078 1 98.56 26 ARG B O 1
ATOM 1226 N N . ILE B 1 27 ? 0.711 19.406 7.336 1 98.81 27 ILE B N 1
ATOM 1227 C CA . ILE B 1 27 ? -0.089 20.062 6.312 1 98.81 27 ILE B CA 1
ATOM 1228 C C . ILE B 1 27 ? -1.188 20.906 6.969 1 98.81 27 ILE B C 1
ATOM 1230 O O . ILE B 1 27 ? -1.894 20.422 7.855 1 98.81 27 ILE B O 1
ATOM 1234 N N . PRO B 1 28 ? -1.307 22.125 6.523 1 98.56 28 PRO B N 1
ATOM 1235 C CA . PRO B 1 28 ? -2.279 23 7.18 1 98.56 28 PRO B CA 1
ATOM 1236 C C . PRO B 1 28 ? -3.701 22.438 7.129 1 98.56 28 PRO B C 1
ATOM 1238 O O . PRO B 1 28 ? -4.109 21.875 6.117 1 98.56 28 PRO B O 1
ATOM 1241 N N . ILE B 1 29 ? -4.434 22.672 8.164 1 97.88 29 ILE B N 1
ATOM 1242 C CA . ILE B 1 29 ? -5.816 22.219 8.273 1 97.88 29 ILE B CA 1
ATOM 1243 C C . ILE B 1 29 ? -6.707 23.078 7.375 1 97.88 29 ILE B C 1
ATOM 1245 O O . ILE B 1 29 ? -7.605 22.562 6.707 1 97.88 29 ILE B O 1
ATOM 1249 N N . LYS B 1 30 ? -6.422 24.391 7.363 1 97.06 30 LYS B N 1
ATOM 1250 C CA . LYS B 1 30 ? -7.191 25.281 6.496 1 97.06 30 LYS B CA 1
ATOM 1251 C C . LYS B 1 30 ? -6.82 25.078 5.031 1 97.06 30 LYS B C 1
ATOM 1253 O O . LYS B 1 30 ? -5.66 25.25 4.648 1 97.06 30 LYS B O 1
ATOM 1258 N N . ILE B 1 31 ? -7.777 24.828 4.238 1 93.12 31 ILE B N 1
ATOM 1259 C CA . ILE B 1 31 ? -7.57 24.453 2.844 1 93.12 31 ILE B CA 1
ATOM 1260 C C . ILE B 1 31 ? -6.922 25.625 2.094 1 93.12 31 ILE B C 1
ATOM 1262 O O . ILE B 1 31 ? -6.164 25.406 1.144 1 93.12 31 ILE B O 1
ATOM 1266 N N . LYS B 1 32 ? -7.055 26.891 2.539 1 94.25 32 LYS B N 1
ATOM 1267 C CA . LYS B 1 32 ? -6.527 28.078 1.861 1 94.25 32 LYS B CA 1
ATOM 1268 C C . LYS B 1 32 ? -5.035 28.25 2.135 1 94.25 32 LYS B C 1
ATOM 1270 O O . LYS B 1 32 ? -4.359 29.031 1.466 1 94.25 32 LYS B O 1
ATOM 1275 N N . GLU B 1 33 ? -4.586 27.516 3.115 1 97.19 33 GLU B N 1
ATOM 1276 C CA . GLU B 1 33 ? -3.168 27.562 3.457 1 97.19 33 GLU B CA 1
ATOM 1277 C C . GLU B 1 33 ? -2.404 26.422 2.773 1 97.19 33 GLU B C 1
ATOM 1279 O O . GLU B 1 33 ? -2.947 25.344 2.561 1 97.19 33 GLU B O 1
ATOM 1284 N N . SER B 1 34 ? -1.224 26.781 2.338 1 96.38 34 SER B N 1
ATOM 1285 C CA . SER B 1 34 ? -0.381 25.781 1.691 1 96.38 34 SER B CA 1
ATOM 1286 C C . SER B 1 34 ? 1.05 25.844 2.217 1 96.38 34 SER B C 1
ATOM 1288 O O . SER B 1 34 ? 1.479 26.859 2.746 1 96.38 34 SER B O 1
ATOM 1290 N N . ILE B 1 35 ? 1.729 24.688 2.109 1 98.06 35 ILE B N 1
ATOM 1291 C CA . ILE B 1 35 ? 3.15 24.609 2.426 1 98.06 35 ILE B CA 1
ATOM 1292 C C . ILE B 1 35 ? 3.902 23.938 1.284 1 98.06 35 ILE B C 1
ATOM 1294 O O . ILE B 1 35 ? 3.303 23.219 0.482 1 98.06 35 ILE B O 1
ATOM 1298 N N . THR B 1 36 ? 5.168 24.234 1.233 1 98 36 THR B N 1
ATOM 1299 C CA . THR B 1 36 ? 6.086 23.531 0.334 1 98 36 THR B CA 1
ATOM 1300 C C . THR B 1 36 ? 7.191 22.844 1.12 1 98 36 THR B C 1
ATOM 1302 O O . THR B 1 36 ? 7.52 23.25 2.236 1 98 36 THR B O 1
ATOM 1305 N N . VAL B 1 37 ? 7.641 21.812 0.546 1 98.06 37 VAL B N 1
ATOM 1306 C CA . VAL B 1 37 ? 8.773 21.094 1.138 1 98.06 37 VAL B CA 1
ATOM 1307 C C . VAL B 1 37 ? 9.945 21.094 0.164 1 98.06 37 VAL B C 1
ATOM 1309 O O . VAL B 1 37 ? 9.766 21.266 -1.043 1 98.06 37 VAL B O 1
ATOM 1312 N N . ASP B 1 38 ? 11.203 20.906 0.719 1 97 38 ASP B N 1
ATOM 1313 C CA . ASP B 1 38 ? 12.383 21 -0.134 1 97 38 ASP B CA 1
ATOM 1314 C C . ASP B 1 38 ? 13.258 19.75 -0.001 1 97 38 ASP B C 1
ATOM 1316 O O . ASP B 1 38 ? 14.359 19.703 -0.546 1 97 38 ASP B O 1
ATOM 1320 N N . GLU B 1 39 ? 12.742 18.828 0.712 1 97.19 39 GLU B N 1
ATOM 1321 C CA . GLU B 1 39 ? 13.445 17.547 0.867 1 97.19 39 GLU B CA 1
ATOM 1322 C C . GLU B 1 39 ? 12.484 16.375 0.716 1 97.19 39 GLU B C 1
ATOM 1324 O O . GLU B 1 39 ? 11.273 16.531 0.864 1 97.19 39 GLU B O 1
ATOM 1329 N N . GLU B 1 40 ? 13.078 15.219 0.381 1 97.94 40 GLU B N 1
ATOM 1330 C CA . GLU B 1 40 ? 12.289 13.992 0.302 1 97.94 40 GLU B CA 1
ATOM 1331 C C . GLU B 1 40 ? 11.609 13.68 1.635 1 97.94 40 GLU B C 1
ATOM 1333 O O . GLU B 1 40 ? 12.172 13.961 2.699 1 97.94 40 GLU B O 1
ATOM 1338 N N . TYR B 1 41 ? 10.445 13.078 1.562 1 98.44 41 TYR B N 1
ATOM 1339 C CA . TYR B 1 41 ? 9.695 12.844 2.791 1 98.44 41 TYR B CA 1
ATOM 1340 C C . TYR B 1 41 ? 8.812 11.609 2.662 1 98.44 41 TYR B C 1
ATOM 1342 O O . TYR B 1 41 ? 8.602 11.102 1.556 1 98.44 41 TYR B O 1
ATOM 1350 N N . ILE B 1 42 ? 8.352 11.164 3.832 1 98.75 42 ILE B N 1
ATOM 1351 C CA . ILE B 1 42 ? 7.285 10.18 3.959 1 98.75 42 ILE B CA 1
ATOM 1352 C C . ILE B 1 42 ? 5.996 10.867 4.406 1 98.75 42 ILE B C 1
ATOM 1354 O O . ILE B 1 42 ? 6.016 11.719 5.297 1 98.75 42 ILE B O 1
ATOM 1358 N N . LEU B 1 43 ? 4.949 10.508 3.717 1 98.94 43 LEU B N 1
ATOM 1359 C CA . LEU B 1 43 ? 3.65 11.102 4.023 1 98.94 43 LEU B CA 1
ATOM 1360 C C . LEU B 1 43 ? 2.859 10.211 4.977 1 98.94 43 LEU B C 1
ATOM 1362 O O . LEU B 1 43 ? 2.66 9.023 4.699 1 98.94 43 LEU B O 1
ATOM 1366 N N . ILE B 1 44 ? 2.426 10.711 6.078 1 98.94 44 ILE B N 1
ATOM 1367 C CA . ILE B 1 44 ? 1.516 10.008 6.977 1 98.94 44 ILE B CA 1
ATOM 1368 C C . ILE B 1 44 ? 0.134 10.656 6.918 1 98.94 44 ILE B C 1
ATOM 1370 O O . ILE B 1 44 ? -0.01 11.852 7.172 1 98.94 44 ILE B O 1
ATOM 1374 N N . VAL B 1 45 ? -0.893 9.867 6.586 1 98.81 45 VAL B N 1
ATOM 1375 C CA . VAL B 1 45 ? -2.195 10.43 6.25 1 98.81 45 VAL B CA 1
ATOM 1376 C C . VAL B 1 45 ? -3.301 9.602 6.902 1 98.81 45 VAL B C 1
ATOM 1378 O O . VAL B 1 45 ? -3.227 8.375 6.938 1 98.81 45 VAL B O 1
ATOM 1381 N N . PRO B 1 46 ? -4.297 10.289 7.543 1 98.38 46 PRO B N 1
ATOM 1382 C CA . PRO B 1 46 ? -5.492 9.547 7.961 1 98.38 46 PRO B CA 1
ATOM 1383 C C . PRO B 1 46 ? -6.438 9.25 6.801 1 98.38 46 PRO B C 1
ATOM 1385 O O . PRO B 1 46 ? -6.328 9.867 5.734 1 98.38 46 PRO B O 1
ATOM 1388 N N . THR B 1 47 ? -7.266 8.211 6.926 1 96.75 47 THR B N 1
ATOM 1389 C CA . THR B 1 47 ? -8.367 7.949 6.008 1 96.75 47 THR B CA 1
ATOM 1390 C C . THR B 1 47 ? -9.68 8.508 6.562 1 96.75 47 THR B C 1
ATOM 1392 O O . THR B 1 47 ? -10.031 8.258 7.715 1 96.75 47 THR B O 1
ATOM 1395 N N . TYR B 1 48 ? -10.312 9.289 5.703 1 91.31 48 TYR B N 1
ATOM 1396 C CA . TYR B 1 48 ? -11.609 9.836 6.102 1 91.31 48 TYR B CA 1
ATOM 1397 C C . TYR B 1 48 ? -12.75 9.086 5.43 1 91.31 48 TYR B C 1
ATOM 1399 O O . TYR B 1 48 ? -12.539 8.383 4.438 1 91.31 48 TYR B O 1
ATOM 1407 N N . SER B 1 49 ? -13.828 8.828 6.141 1 76.12 49 SER B N 1
ATOM 1408 C CA . SER B 1 49 ? -14.992 8.164 5.566 1 76.12 49 SER B CA 1
ATOM 1409 C C . SER B 1 49 ? -15.945 9.172 4.934 1 76.12 49 SER B C 1
ATOM 1411 O O . SER B 1 49 ? -16.156 10.258 5.473 1 76.12 49 SER B O 1
ATOM 1413 N N . GLY B 1 50 ? -15.922 9.453 3.514 1 58.25 50 GLY B N 1
ATOM 1414 C CA . GLY B 1 50 ? -16.891 10.352 2.91 1 58.25 50 GLY B CA 1
ATOM 1415 C C . GLY B 1 50 ? -18.297 10.172 3.449 1 58.25 50 GLY B C 1
ATOM 1416 O O . GLY B 1 50 ? -19.25 10.766 2.939 1 58.25 50 GLY B O 1
ATOM 1417 N N . GLY B 1 51 ? -18.391 9.633 4.5 1 52.12 51 GLY B N 1
ATOM 1418 C CA . GLY B 1 51 ? -19.766 9.297 4.859 1 52.12 51 GLY B CA 1
ATOM 1419 C C . GLY B 1 51 ? -20.359 8.195 3.996 1 52.12 51 GLY B C 1
ATOM 1420 O O . GLY B 1 51 ? -19.953 8.023 2.842 1 52.12 51 GLY B O 1
ATOM 1421 N N . ASN B 1 52 ? -21.25 7.398 4.473 1 50.78 52 ASN B N 1
ATOM 1422 C CA . ASN B 1 52 ? -22.078 6.348 3.877 1 50.78 52 ASN B CA 1
ATOM 1423 C C . ASN B 1 52 ? -21.234 5.348 3.098 1 50.78 52 ASN B C 1
ATOM 1425 O O . ASN B 1 52 ? -21.641 4.875 2.037 1 50.78 52 ASN B O 1
ATOM 1429 N N . GLY B 1 53 ? -20.109 5.168 3.396 1 52.84 53 GLY B N 1
ATOM 1430 C CA . GLY B 1 53 ? -19.359 4.113 2.73 1 52.84 53 GLY B CA 1
ATOM 1431 C C . GLY B 1 53 ? -18.672 4.586 1.466 1 52.84 53 GLY B C 1
ATOM 1432 O O . GLY B 1 53 ? -18.141 3.775 0.702 1 52.84 53 GLY B O 1
ATOM 1433 N N . ASP B 1 54 ? -18.844 5.891 1.083 1 58.19 54 ASP B N 1
ATOM 1434 C CA . ASP B 1 54 ? -18.297 6.449 -0.147 1 58.19 54 ASP B CA 1
ATOM 1435 C C . ASP B 1 54 ? -16.797 6.719 -0.001 1 58.19 54 ASP B C 1
ATOM 1437 O O . ASP B 1 54 ? -16.359 7.352 0.964 1 58.19 54 ASP B O 1
ATOM 1441 N N . THR B 1 55 ? -15.977 5.93 -0.811 1 65.69 55 THR B N 1
ATOM 1442 C CA . THR B 1 55 ? -14.531 6.102 -0.852 1 65.69 55 THR B CA 1
ATOM 1443 C C . THR B 1 55 ? -14.164 7.48 -1.39 1 65.69 55 THR B C 1
ATOM 1445 O O . THR B 1 55 ? -13.008 7.91 -1.288 1 65.69 55 THR B O 1
ATOM 1448 N N . ARG B 1 56 ? -15.344 8.055 -1.839 1 72.81 56 ARG B N 1
ATOM 1449 C CA . ARG B 1 56 ? -15.109 9.445 -2.23 1 72.81 56 ARG B CA 1
ATOM 1450 C C . ARG B 1 56 ? -14.797 10.312 -1.015 1 72.81 56 ARG B C 1
ATOM 1452 O O . ARG B 1 56 ? -15.461 10.203 0.017 1 72.81 56 ARG B O 1
ATOM 1459 N N . GLY B 1 57 ? -13.602 10.766 -0.934 1 87.88 57 GLY B N 1
ATOM 1460 C CA . GLY B 1 57 ? -13.234 11.633 0.174 1 87.88 57 GLY B CA 1
ATOM 1461 C C . GLY B 1 57 ? -12.289 10.969 1.161 1 87.88 57 GLY B C 1
ATOM 1462 O O . GLY B 1 57 ? -12.055 11.5 2.25 1 87.88 57 GLY B O 1
ATOM 1463 N N . ALA B 1 58 ? -11.977 9.742 0.858 1 92.75 58 ALA B N 1
ATOM 1464 C CA . ALA B 1 58 ? -11.094 8.992 1.75 1 92.75 58 ALA B CA 1
ATOM 1465 C C . ALA B 1 58 ? -9.797 9.758 2.008 1 92.75 58 ALA B C 1
ATOM 1467 O O . ALA B 1 58 ? -9.266 9.727 3.119 1 92.75 58 ALA B O 1
ATOM 1468 N N . VAL B 1 59 ? -9.352 10.445 1.003 1 96.75 59 VAL B N 1
ATOM 1469 C CA . VAL B 1 59 ? -8.164 11.281 1.146 1 96.75 59 VAL B CA 1
ATOM 1470 C C . VAL B 1 59 ? -8.57 12.695 1.544 1 96.75 59 VAL B C 1
ATOM 1472 O O . VAL B 1 59 ? -9.398 13.32 0.878 1 96.75 59 VAL B O 1
ATOM 1475 N N . PRO B 1 60 ? -7.945 13.188 2.639 1 96.88 60 PRO B N 1
ATOM 1476 C CA . PRO B 1 60 ? -8.273 14.562 3.002 1 96.88 60 PRO B CA 1
ATOM 1477 C C . PRO B 1 60 ? -7.984 15.555 1.876 1 96.88 60 PRO B C 1
ATOM 1479 O O . PRO B 1 60 ? -6.945 15.461 1.217 1 96.88 60 PRO B O 1
ATOM 1482 N N . LYS B 1 61 ? -8.883 16.547 1.714 1 96.69 61 LYS B N 1
ATOM 1483 C CA . LYS B 1 61 ? -8.734 17.531 0.654 1 96.69 61 LYS B CA 1
ATOM 1484 C C . LYS B 1 61 ? -7.43 18.312 0.8 1 96.69 61 LYS B C 1
ATOM 1486 O O . LYS B 1 61 ? -6.809 18.688 -0.197 1 96.69 61 LYS B O 1
ATOM 1491 N N . GLN B 1 62 ? -7.031 18.578 2 1 98 62 GLN B N 1
ATOM 1492 C CA . GLN B 1 62 ? -5.785 19.281 2.281 1 98 62 GLN B CA 1
ATOM 1493 C C . GLN B 1 62 ? -4.582 18.531 1.729 1 98 62 GLN B C 1
ATOM 1495 O O . GLN B 1 62 ? -3.643 19.125 1.216 1 98 62 GLN B O 1
ATOM 1500 N N . VAL B 1 63 ? -4.66 17.219 1.824 1 98.56 63 VAL B N 1
ATOM 1501 C CA . VAL B 1 63 ? -3.576 16.375 1.324 1 98.56 63 VAL B CA 1
ATOM 1502 C C . VAL B 1 63 ? -3.57 16.391 -0.203 1 98.56 63 VAL B C 1
ATOM 1504 O O . VAL B 1 63 ? -2.51 16.484 -0.826 1 98.56 63 VAL B O 1
ATOM 1507 N N . ILE B 1 64 ? -4.766 16.344 -0.752 1 98.12 64 ILE B N 1
ATOM 1508 C CA . ILE B 1 64 ? -4.879 16.438 -2.203 1 98.12 64 ILE B CA 1
ATOM 1509 C C . ILE B 1 64 ? -4.277 17.75 -2.684 1 98.12 64 ILE B C 1
ATOM 1511 O O . ILE B 1 64 ? -3.475 17.781 -3.619 1 98.12 64 ILE B O 1
ATOM 1515 N N . HIS B 1 65 ? -4.652 18.844 -2.051 1 98.19 65 HIS B N 1
ATOM 1516 C CA . HIS B 1 65 ? -4.137 20.156 -2.4 1 98.19 65 HIS B CA 1
ATOM 1517 C C . HIS B 1 65 ? -2.615 20.203 -2.291 1 98.19 65 HIS B C 1
ATOM 1519 O O . HIS B 1 65 ? -1.938 20.719 -3.184 1 98.19 65 HIS B O 1
ATOM 1525 N N . PHE B 1 66 ? -2.053 19.688 -1.288 1 98.81 66 PHE B N 1
ATOM 1526 C CA . PHE B 1 66 ? -0.615 19.625 -1.052 1 98.81 66 PHE B CA 1
ATOM 1527 C C . PHE B 1 66 ? 0.087 18.859 -2.164 1 98.81 66 PHE B C 1
ATOM 1529 O O . PHE B 1 66 ? 1.103 19.312 -2.693 1 98.81 66 PHE B O 1
ATOM 1536 N N . LEU B 1 67 ? -0.526 17.75 -2.564 1 98.69 67 LEU B N 1
ATOM 1537 C CA . LEU B 1 67 ? 0.108 16.875 -3.535 1 98.69 67 LEU B CA 1
ATOM 1538 C C . LEU B 1 67 ? -0.098 17.391 -4.957 1 98.69 67 LEU B C 1
ATOM 1540 O O . LEU B 1 67 ? 0.59 16.953 -5.883 1 98.69 67 LEU B O 1
ATOM 1544 N N . ASN B 1 68 ? -1.035 18.25 -5.102 1 98.38 68 ASN B N 1
ATOM 1545 C CA . ASN B 1 68 ? -1.234 18.859 -6.414 1 98.38 68 ASN B CA 1
ATOM 1546 C C . ASN B 1 68 ? -0.072 19.766 -6.793 1 98.38 68 ASN B C 1
ATOM 1548 O O . ASN B 1 68 ? 0.092 20.125 -7.965 1 98.38 68 ASN B O 1
ATOM 1552 N N . ASP B 1 69 ? 0.665 20.234 -5.793 1 98.31 69 ASP B N 1
ATOM 1553 C CA . ASP B 1 69 ? 1.931 20.906 -6.074 1 98.31 69 ASP B CA 1
ATOM 1554 C C . ASP B 1 69 ? 2.986 19.906 -6.543 1 98.31 69 ASP B C 1
ATOM 1556 O O . ASP B 1 69 ? 3.422 19.047 -5.773 1 98.31 69 ASP B O 1
ATOM 1560 N N . GLU B 1 70 ? 3.393 20.078 -7.766 1 98.25 70 GLU B N 1
ATOM 1561 C CA . GLU B 1 70 ? 4.289 19.109 -8.391 1 98.25 70 GLU B CA 1
ATOM 1562 C C . GLU B 1 70 ? 5.594 18.984 -7.609 1 98.25 70 GLU B C 1
ATOM 1564 O O . GLU B 1 70 ? 6.16 17.891 -7.512 1 98.25 70 GLU B O 1
ATOM 1569 N N . ASN B 1 71 ? 6.109 20.094 -7.16 1 98.12 71 ASN B N 1
ATOM 1570 C CA . ASN B 1 71 ? 7.332 20.047 -6.363 1 98.12 71 ASN B CA 1
ATOM 1571 C C . ASN B 1 71 ? 7.156 19.203 -5.105 1 98.12 71 ASN B C 1
ATOM 1573 O O . ASN B 1 71 ? 8.023 18.406 -4.766 1 98.12 71 ASN B O 1
ATOM 1577 N N . ASN B 1 72 ? 6.055 19.375 -4.41 1 98.81 72 ASN B N 1
ATOM 1578 C CA . ASN B 1 72 ? 5.762 18.547 -3.24 1 98.81 72 ASN B CA 1
ATOM 1579 C C . ASN B 1 72 ? 5.613 17.078 -3.613 1 98.81 72 ASN B C 1
ATOM 1581 O O . ASN B 1 72 ? 6.188 16.203 -2.955 1 98.81 72 ASN B O 1
ATOM 1585 N N . ARG B 1 73 ? 4.895 16.828 -4.648 1 98.75 73 ARG B N 1
ATOM 1586 C CA . ARG B 1 73 ? 4.535 15.477 -5.078 1 98.75 73 ARG B CA 1
ATOM 1587 C C . ARG B 1 73 ? 5.777 14.672 -5.453 1 98.75 73 ARG B C 1
ATOM 1589 O O . ARG B 1 73 ? 5.906 13.508 -5.074 1 98.75 73 ARG B O 1
ATOM 1596 N N . LYS B 1 74 ? 6.73 15.266 -6.129 1 98.31 74 LYS B N 1
ATOM 1597 C CA . LYS B 1 74 ? 7.895 14.555 -6.652 1 98.31 74 LYS B CA 1
ATOM 1598 C C . LYS B 1 74 ? 8.852 14.164 -5.527 1 98.31 74 LYS B C 1
ATOM 1600 O O . LYS B 1 74 ? 9.727 13.312 -5.719 1 98.31 74 LYS B O 1
ATOM 1605 N N . LEU B 1 75 ? 8.75 14.797 -4.391 1 98.44 75 LEU B N 1
ATOM 1606 C CA . LEU B 1 75 ? 9.672 14.555 -3.287 1 98.44 75 LEU B CA 1
ATOM 1607 C C . LEU B 1 75 ? 9.125 13.477 -2.355 1 98.44 75 LEU B C 1
ATOM 1609 O O . LEU B 1 75 ? 9.828 13.023 -1.449 1 98.44 75 LEU B O 1
ATOM 1613 N N . CYS B 1 76 ? 7.883 13.016 -2.588 1 98.69 76 CYS B N 1
ATOM 1614 C CA . CYS B 1 76 ? 7.301 11.969 -1.756 1 98.69 76 CYS B CA 1
ATOM 1615 C C . CYS B 1 76 ? 7.926 10.609 -2.07 1 98.69 76 CYS B C 1
ATOM 1617 O O . CYS B 1 76 ? 8.047 10.234 -3.236 1 98.69 76 CYS B O 1
ATOM 1619 N N . ARG B 1 77 ? 8.289 9.883 -1.001 1 98.31 77 ARG B N 1
ATOM 1620 C CA . ARG B 1 77 ? 8.984 8.617 -1.225 1 98.31 77 ARG B CA 1
ATOM 1621 C C . ARG B 1 77 ? 8.148 7.441 -0.732 1 98.31 77 ARG B C 1
ATOM 1623 O O . ARG B 1 77 ? 8.484 6.285 -0.992 1 98.31 77 ARG B O 1
ATOM 1630 N N . GLY B 1 78 ? 7.055 7.676 -0.054 1 98.69 78 GLY B N 1
ATOM 1631 C CA . GLY B 1 78 ? 6.16 6.648 0.455 1 98.69 78 GLY B CA 1
ATOM 1632 C C . GLY B 1 78 ? 5.043 7.203 1.319 1 98.69 78 GLY B C 1
ATOM 1633 O O . GLY B 1 78 ? 5.09 8.367 1.735 1 98.69 78 GLY B O 1
ATOM 1634 N N . VAL B 1 79 ? 4.027 6.391 1.524 1 98.88 79 VAL B N 1
ATOM 1635 C CA . VAL B 1 79 ? 2.881 6.82 2.318 1 98.88 79 VAL B CA 1
ATOM 1636 C C . VAL B 1 79 ? 2.609 5.809 3.426 1 98.88 79 VAL B C 1
ATOM 1638 O O . VAL B 1 79 ? 2.773 4.602 3.227 1 98.88 79 VAL B O 1
ATOM 1641 N N . ILE B 1 80 ? 2.314 6.277 4.551 1 98.88 80 ILE B N 1
ATOM 1642 C CA . ILE B 1 80 ? 1.781 5.539 5.691 1 98.88 80 ILE B CA 1
ATOM 1643 C C . ILE B 1 80 ? 0.37 6.027 6.008 1 98.88 80 ILE B C 1
ATOM 1645 O O . ILE B 1 80 ? 0.124 7.234 6.074 1 98.88 80 ILE B O 1
ATOM 1649 N N . ALA B 1 81 ? -0.557 5.09 6.188 1 98.69 81 ALA B N 1
ATOM 1650 C CA . ALA B 1 81 ? -1.951 5.496 6.348 1 98.69 81 ALA B CA 1
ATOM 1651 C C . ALA B 1 81 ? -2.527 4.965 7.66 1 98.69 81 ALA B C 1
ATOM 1653 O O . ALA B 1 81 ? -2.205 3.85 8.078 1 98.69 81 ALA B O 1
ATOM 1654 N N . SER B 1 82 ? -3.361 5.762 8.266 1 98.5 82 SER B N 1
ATOM 1655 C CA . SER B 1 82 ? -4.145 5.281 9.398 1 98.5 82 SER B CA 1
ATOM 1656 C C . SER B 1 82 ? -5.621 5.145 9.039 1 98.5 82 SER B C 1
ATOM 1658 O O . SER B 1 82 ? -6.094 5.785 8.094 1 98.5 82 SER B O 1
ATOM 1660 N N . GLY B 1 83 ? -6.273 4.281 9.703 1 96.31 83 GLY B N 1
ATOM 1661 C CA . GLY B 1 83 ? -7.691 4.023 9.5 1 96.31 83 GLY B CA 1
ATOM 1662 C C . GLY B 1 83 ? -8.359 3.359 10.688 1 96.31 83 GLY B C 1
ATOM 1663 O O . GLY B 1 83 ? -7.754 3.246 11.758 1 96.31 83 GLY B O 1
ATOM 1664 N N . ASN B 1 84 ? -9.57 3.107 10.539 1 94.94 84 ASN B N 1
ATOM 1665 C CA . ASN B 1 84 ? -10.414 2.426 11.516 1 94.94 84 ASN B CA 1
ATOM 1666 C C . ASN B 1 84 ? -10.969 1.117 10.961 1 94.94 84 ASN B C 1
ATOM 1668 O O . ASN B 1 84 ? -11.703 1.118 9.977 1 94.94 84 ASN B O 1
ATOM 1672 N N . THR B 1 85 ? -10.617 -0.003 11.578 1 92.56 85 THR B N 1
ATOM 1673 C CA . THR B 1 85 ? -10.961 -1.328 11.078 1 92.56 85 THR B CA 1
ATOM 1674 C C . THR B 1 85 ? -12.477 -1.512 11.039 1 92.56 85 THR B C 1
ATOM 1676 O O . THR B 1 85 ? -12.977 -2.395 10.344 1 92.56 85 THR B O 1
ATOM 1679 N N . ASN B 1 86 ? -13.219 -0.629 11.82 1 90.12 86 ASN B N 1
ATOM 1680 C CA . ASN B 1 86 ? -14.672 -0.689 11.789 1 90.12 86 ASN B CA 1
ATOM 1681 C C . ASN B 1 86 ? -15.219 -0.366 10.398 1 90.12 86 ASN B C 1
ATOM 1683 O O . ASN B 1 86 ? -16.391 -0.638 10.109 1 90.12 86 ASN B O 1
ATOM 1687 N N . PHE B 1 87 ? -14.406 0.13 9.562 1 86.19 87 PHE B N 1
ATOM 1688 C CA . PHE B 1 87 ? -14.859 0.523 8.234 1 86.19 87 PHE B CA 1
ATOM 1689 C C . PHE B 1 87 ? -14.594 -0.582 7.219 1 86.19 87 PHE B C 1
ATOM 1691 O O . PHE B 1 87 ? -14.875 -0.421 6.027 1 86.19 87 PHE B O 1
ATOM 1698 N N . GLY B 1 88 ? -13.945 -1.698 7.695 1 81.88 88 GLY B N 1
ATOM 1699 C CA . GLY B 1 88 ? -13.812 -2.885 6.867 1 81.88 88 GLY B CA 1
ATOM 1700 C C . GLY B 1 88 ? -12.859 -2.691 5.703 1 81.88 88 GLY B C 1
ATOM 1701 O O . GLY B 1 88 ? -11.711 -2.283 5.891 1 81.88 88 GLY B O 1
ATOM 1702 N N . ASP B 1 89 ? -13.547 -2.721 4.512 1 75.94 89 ASP B N 1
ATOM 1703 C CA . ASP B 1 89 ? -12.75 -2.775 3.289 1 75.94 89 ASP B CA 1
ATOM 1704 C C . ASP B 1 89 ? -12.094 -1.43 3 1 75.94 89 ASP B C 1
ATOM 1706 O O . ASP B 1 89 ? -11.148 -1.352 2.215 1 75.94 89 ASP B O 1
ATOM 1710 N N . THR B 1 90 ? -12.594 -0.436 3.555 1 84.62 90 THR B N 1
ATOM 1711 C CA . THR B 1 90 ? -12.039 0.881 3.271 1 84.62 90 THR B CA 1
ATOM 1712 C C . THR B 1 90 ? -11.07 1.308 4.371 1 84.62 90 THR B C 1
ATOM 1714 O O . THR B 1 90 ? -10.703 2.48 4.461 1 84.62 90 THR B O 1
ATOM 1717 N N . TYR B 1 91 ? -10.695 0.267 5.188 1 91.94 91 TYR B N 1
ATOM 1718 C CA . TYR B 1 91 ? -9.664 0.508 6.184 1 91.94 91 TYR B CA 1
ATOM 1719 C C . TYR B 1 91 ? -8.375 1.005 5.527 1 91.94 91 TYR B C 1
ATOM 1721 O O . TYR B 1 91 ? -7.82 0.335 4.656 1 91.94 91 TYR B O 1
ATOM 1729 N N . CYS B 1 92 ? -7.938 2.217 5.871 1 96.38 92 CYS B N 1
ATOM 1730 C CA . CYS B 1 92 ? -6.688 2.84 5.453 1 96.38 92 CYS B CA 1
ATOM 1731 C C . CYS B 1 92 ? -6.652 3.029 3.939 1 96.38 92 CYS B C 1
ATOM 1733 O O . CYS B 1 92 ? -5.578 3.098 3.342 1 96.38 92 CYS B O 1
ATOM 1735 N N . ILE B 1 93 ? -7.785 3.283 3.359 1 95.5 93 ILE B N 1
ATOM 1736 C CA . ILE B 1 93 ? -7.863 3.236 1.903 1 95.5 93 ILE B CA 1
ATOM 1737 C C . ILE B 1 93 ? -7.199 4.477 1.311 1 95.5 93 ILE B C 1
ATOM 1739 O O . ILE B 1 93 ? -6.844 4.492 0.13 1 95.5 93 ILE B O 1
ATOM 1743 N N . ALA B 1 94 ? -6.957 5.547 2.062 1 96.94 94 ALA B N 1
ATOM 1744 C CA . ALA B 1 94 ? -6.215 6.703 1.572 1 96.94 94 ALA B CA 1
ATOM 1745 C C . ALA B 1 94 ? -4.812 6.309 1.127 1 96.94 94 ALA B C 1
ATOM 1747 O O . ALA B 1 94 ? -4.273 6.871 0.169 1 96.94 94 ALA B O 1
ATOM 1748 N N . GLY B 1 95 ? -4.246 5.305 1.812 1 98.06 95 GLY B N 1
ATOM 1749 C CA . GLY B 1 95 ? -2.896 4.844 1.52 1 98.06 95 GLY B CA 1
ATOM 1750 C C . GLY B 1 95 ? -2.74 4.312 0.107 1 98.06 95 GLY B C 1
ATOM 1751 O O . GLY B 1 95 ? -2.014 4.891 -0.703 1 98.06 95 GLY B O 1
ATOM 1752 N N . PRO B 1 96 ? -3.51 3.246 -0.199 1 97.25 96 PRO B N 1
ATOM 1753 C CA . PRO B 1 96 ? -3.379 2.705 -1.554 1 97.25 96 PRO B CA 1
ATOM 1754 C C . PRO B 1 96 ? -3.846 3.684 -2.629 1 97.25 96 PRO B C 1
ATOM 1756 O O . PRO B 1 96 ? -3.324 3.676 -3.746 1 97.25 96 PRO B O 1
ATOM 1759 N N . ILE B 1 97 ? -4.785 4.551 -2.371 1 96.56 97 ILE B N 1
ATOM 1760 C CA . ILE B 1 97 ? -5.207 5.562 -3.334 1 96.56 97 ILE B CA 1
ATOM 1761 C C . ILE B 1 97 ? -4.031 6.48 -3.67 1 96.56 97 ILE B C 1
ATOM 1763 O O . ILE B 1 97 ? -3.721 6.695 -4.844 1 96.56 97 ILE B O 1
ATOM 1767 N N . ILE B 1 98 ? -3.375 6.984 -2.66 1 98 98 ILE B N 1
ATOM 1768 C CA . ILE B 1 98 ? -2.258 7.898 -2.863 1 98 98 ILE B CA 1
ATOM 1769 C C . ILE B 1 98 ? -1.092 7.152 -3.51 1 98 98 ILE B C 1
ATOM 1771 O O . ILE B 1 98 ? -0.469 7.656 -4.449 1 98 98 ILE B O 1
ATOM 1775 N N . SER B 1 99 ? -0.797 6 -2.986 1 98.62 99 SER B N 1
ATOM 1776 C CA . SER B 1 99 ? 0.275 5.176 -3.533 1 98.62 99 SER B CA 1
ATOM 1777 C C . SER B 1 99 ? 0.144 5.031 -5.047 1 98.62 99 SER B C 1
ATOM 1779 O O . SER B 1 99 ? 1.114 5.227 -5.781 1 98.62 99 SER B O 1
ATOM 1781 N N . LYS B 1 100 ? -1.045 4.715 -5.465 1 97.25 100 LYS B N 1
ATOM 1782 C CA . LYS B 1 100 ? -1.294 4.535 -6.891 1 97.25 100 LYS B CA 1
ATOM 1783 C C . LYS B 1 100 ? -1.187 5.859 -7.641 1 97.25 100 LYS B C 1
ATOM 1785 O O . LYS B 1 100 ? -0.538 5.938 -8.688 1 97.25 100 LYS B O 1
ATOM 1790 N N . LYS B 1 101 ? -1.779 6.867 -7.129 1 96.88 101 LYS B N 1
ATOM 1791 C CA . LYS B 1 101 ? -1.914 8.141 -7.828 1 96.88 101 LYS B CA 1
ATOM 1792 C C . LYS B 1 101 ? -0.549 8.766 -8.102 1 96.88 101 LYS B C 1
ATOM 1794 O O . LYS B 1 101 ? -0.321 9.336 -9.172 1 96.88 101 LYS B O 1
ATOM 1799 N N . ILE B 1 102 ? 0.344 8.648 -7.145 1 98.31 102 ILE B N 1
ATOM 1800 C CA . ILE B 1 102 ? 1.588 9.375 -7.363 1 98.31 102 ILE B CA 1
ATOM 1801 C C . ILE B 1 102 ? 2.756 8.398 -7.441 1 98.31 102 ILE B C 1
ATOM 1803 O O . ILE B 1 102 ? 3.918 8.797 -7.34 1 98.31 102 ILE B O 1
ATOM 1807 N N . ASN B 1 103 ? 2.455 7.125 -7.52 1 97.69 103 ASN B N 1
ATOM 1808 C CA . ASN B 1 103 ? 3.402 6.051 -7.797 1 97.69 103 ASN B CA 1
ATOM 1809 C C . ASN B 1 103 ? 4.5 5.98 -6.738 1 97.69 103 ASN B C 1
ATOM 1811 O O . ASN B 1 103 ? 5.688 5.977 -7.07 1 97.69 103 ASN B O 1
ATOM 1815 N N . VAL B 1 104 ? 4.129 5.887 -5.473 1 98.62 104 VAL B N 1
ATOM 1816 C CA . VAL B 1 104 ? 5.027 5.621 -4.355 1 98.62 104 VAL B CA 1
ATOM 1817 C C . VAL B 1 104 ? 4.496 4.453 -3.531 1 98.62 104 VAL B C 1
ATOM 1819 O O . VAL B 1 104 ? 3.301 4.152 -3.564 1 98.62 104 VAL B O 1
ATOM 1822 N N . PRO B 1 105 ? 5.316 3.791 -2.779 1 98.62 105 PRO B N 1
ATOM 1823 C CA . PRO B 1 105 ? 4.828 2.631 -2.031 1 98.62 105 PRO B CA 1
ATOM 1824 C C . PRO B 1 105 ? 3.98 3.023 -0.823 1 98.62 105 PRO B C 1
ATOM 1826 O O . PRO B 1 105 ? 4.188 4.09 -0.238 1 98.62 105 PRO B O 1
ATOM 1829 N N . LEU B 1 106 ? 2.934 2.172 -0.528 1 98.88 106 LEU B N 1
ATOM 1830 C CA . LEU B 1 106 ? 2.336 2.143 0.802 1 98.88 106 LEU B CA 1
ATOM 1831 C C . LEU B 1 106 ? 3.197 1.336 1.769 1 98.88 106 LEU B C 1
ATOM 1833 O O . LEU B 1 106 ? 3.334 0.12 1.618 1 98.88 106 LEU B O 1
ATOM 1837 N N . LEU B 1 107 ? 3.688 2.006 2.801 1 98.88 107 LEU B N 1
ATOM 1838 C CA . LEU B 1 107 ? 4.77 1.435 3.596 1 98.88 107 LEU B CA 1
ATOM 1839 C C . LEU B 1 107 ? 4.223 0.728 4.832 1 98.88 107 LEU B C 1
ATOM 1841 O O . LEU B 1 107 ? 4.828 -0.226 5.324 1 98.88 107 LEU B O 1
ATOM 1845 N N . TYR B 1 108 ? 3.127 1.265 5.316 1 98.88 108 TYR B N 1
ATOM 1846 C CA . TYR B 1 108 ? 2.602 0.775 6.586 1 98.88 108 TYR B CA 1
ATOM 1847 C C . TYR B 1 108 ? 1.186 1.285 6.824 1 98.88 108 TYR B C 1
ATOM 1849 O O . TYR B 1 108 ? 0.787 2.311 6.266 1 98.88 108 TYR B O 1
ATOM 1857 N N . GLN B 1 109 ? 0.398 0.582 7.5 1 98.75 109 GLN B N 1
ATOM 1858 C CA . GLN B 1 109 ? -0.956 0.939 7.91 1 98.75 109 GLN B CA 1
ATOM 1859 C C . GLN B 1 109 ? -1.14 0.754 9.414 1 98.75 109 GLN B C 1
ATOM 1861 O O . GLN B 1 109 ? -0.643 -0.215 9.992 1 98.75 109 GLN B O 1
ATOM 1866 N N . PHE B 1 110 ? -1.808 1.711 10.094 1 98.75 110 PHE B N 1
ATOM 1867 C CA . PHE B 1 110 ? -2.068 1.521 11.516 1 98.75 110 PHE B CA 1
ATOM 1868 C C . PHE B 1 110 ? -3.455 2.031 11.891 1 98.75 110 PHE B C 1
ATOM 1870 O O . PHE B 1 110 ? -4.051 2.814 11.148 1 98.75 110 PHE B O 1
ATOM 1877 N N . GLU B 1 111 ? -3.977 1.57 12.938 1 9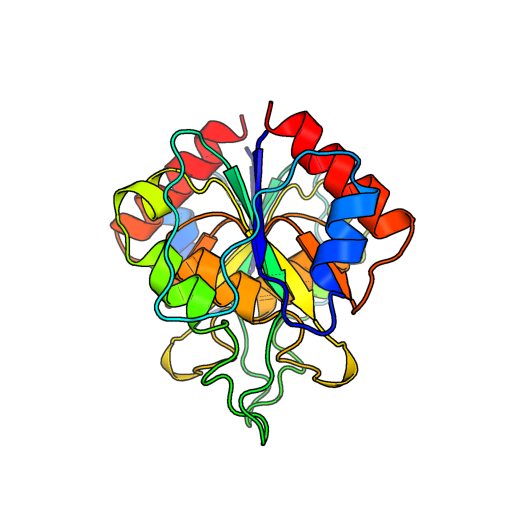8.06 111 GLU B N 1
ATOM 1878 C CA . GLU B 1 111 ? -5.355 1.848 13.336 1 98.06 111 GLU B CA 1
ATOM 1879 C C . GLU B 1 111 ? -5.418 2.988 14.352 1 98.06 111 GLU B C 1
ATOM 1881 O O . GLU B 1 111 ? -4.773 2.932 15.398 1 98.06 111 GLU B O 1
ATOM 1886 N N . LEU B 1 112 ? -6.219 4.047 14.086 1 96.56 112 LEU B N 1
ATOM 1887 C CA . LEU B 1 112 ? -6.57 5.137 14.984 1 96.56 112 LEU B CA 1
ATOM 1888 C C . LEU B 1 112 ? -5.32 5.805 15.539 1 96.56 112 LEU B C 1
ATOM 1890 O O . LEU B 1 112 ? -4.531 6.379 14.789 1 96.56 112 LEU B O 1
ATOM 1894 N N . LEU B 1 113 ? -4.988 5.664 16.812 1 97.69 113 LEU B N 1
ATOM 1895 C CA . LEU B 1 113 ? -3.857 6.359 17.422 1 97.69 113 LEU B CA 1
ATOM 1896 C C . LEU B 1 113 ? -2.572 5.555 17.25 1 97.69 113 LEU B C 1
ATOM 1898 O O . LEU B 1 113 ? -1.479 6.059 17.531 1 97.69 113 LEU B O 1
ATOM 1902 N N . GLY B 1 114 ? -2.664 4.379 16.766 1 98.25 114 GLY B N 1
ATOM 1903 C CA . GLY B 1 114 ? -1.52 3.486 16.688 1 98.25 114 GLY B CA 1
ATOM 1904 C C . GLY B 1 114 ? -1.116 2.916 18.031 1 98.25 114 GLY B C 1
ATOM 1905 O O . GLY B 1 114 ? -1.474 3.465 19.078 1 98.25 114 GLY B O 1
ATOM 1906 N N . THR B 1 115 ? -0.465 1.81 17.984 1 98.38 115 THR B N 1
ATOM 1907 C CA . THR B 1 115 ? 0.092 1.176 19.172 1 98.38 115 THR B CA 1
ATOM 1908 C C . THR B 1 115 ? 1.593 1.435 19.266 1 98.38 115 THR B C 1
ATOM 1910 O O . THR B 1 115 ? 2.188 2.02 18.359 1 98.38 115 THR B O 1
ATOM 1913 N N . THR B 1 116 ? 2.146 0.953 20.422 1 98.38 116 THR B N 1
ATOM 1914 C CA . THR B 1 116 ? 3.596 1.038 20.578 1 98.38 116 THR B CA 1
ATOM 1915 C C . THR B 1 116 ? 4.301 0.246 19.469 1 98.38 116 THR B C 1
ATOM 1917 O O . THR B 1 116 ? 5.352 0.661 18.984 1 98.38 116 THR B O 1
ATOM 1920 N N . LYS B 1 117 ? 3.744 -0.851 19.141 1 98.38 117 LYS B N 1
ATOM 1921 C CA . LYS B 1 117 ? 4.309 -1.653 18.047 1 98.38 117 LYS B CA 1
ATOM 1922 C C . LYS B 1 117 ? 4.277 -0.893 16.734 1 98.38 117 LYS B C 1
ATOM 1924 O O . LYS B 1 117 ? 5.238 -0.939 15.961 1 98.38 117 LYS B O 1
ATOM 1929 N N . ASP B 1 118 ? 3.182 -0.244 16.453 1 98.69 118 ASP B N 1
ATOM 1930 C CA . ASP B 1 118 ? 3.09 0.577 15.242 1 98.69 118 ASP B CA 1
ATOM 1931 C C . ASP B 1 118 ? 4.207 1.62 15.203 1 98.69 118 ASP B C 1
ATOM 1933 O O . ASP B 1 118 ? 4.848 1.811 14.172 1 98.69 118 ASP B O 1
ATOM 1937 N N . VAL B 1 119 ? 4.402 2.287 16.328 1 98.75 119 VAL B N 1
ATOM 1938 C CA . VAL B 1 119 ? 5.418 3.332 16.422 1 98.75 119 VAL B CA 1
ATOM 1939 C C . VAL B 1 119 ? 6.797 2.738 16.141 1 98.75 119 VAL B C 1
ATOM 1941 O O . VAL B 1 119 ? 7.578 3.307 15.375 1 98.75 119 VAL B O 1
ATOM 1944 N N . GLU B 1 120 ? 7.043 1.61 16.703 1 98.44 120 GLU B N 1
ATOM 1945 C CA . GLU B 1 120 ? 8.336 0.958 16.516 1 98.44 120 GLU B CA 1
ATOM 1946 C C . GLU B 1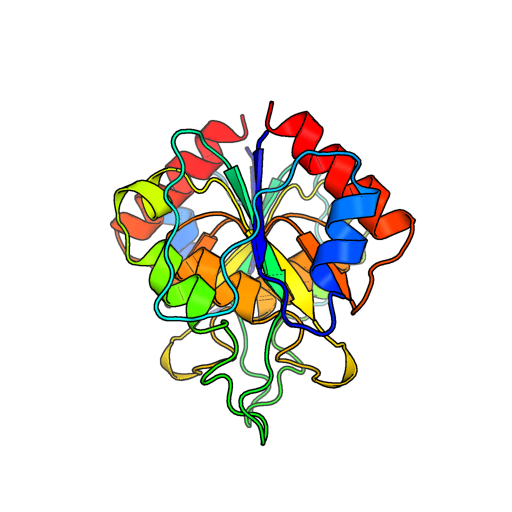 120 ? 8.555 0.572 15.055 1 98.44 120 GLU B C 1
ATOM 1948 O O . GLU B 1 120 ? 9.641 0.775 14.508 1 98.44 120 GLU B O 1
ATOM 1953 N N . GLU B 1 121 ? 7.578 0.054 14.477 1 98.31 121 GLU B N 1
ATOM 1954 C CA . GLU B 1 121 ? 7.688 -0.357 13.078 1 98.31 121 GLU B CA 1
ATOM 1955 C C . GLU B 1 121 ? 7.914 0.844 12.164 1 98.31 121 GLU B C 1
ATOM 1957 O O . GLU B 1 121 ? 8.734 0.789 11.25 1 98.31 121 GLU B O 1
ATOM 1962 N N . VAL B 1 122 ? 7.195 1.911 12.359 1 98.5 122 VAL B N 1
ATOM 1963 C CA . VAL B 1 122 ? 7.332 3.1 11.523 1 98.5 122 VAL B CA 1
ATOM 1964 C C . VAL B 1 122 ? 8.711 3.727 11.742 1 98.5 122 VAL B C 1
ATOM 1966 O O . VAL B 1 122 ? 9.336 4.199 10.789 1 98.5 122 VAL B O 1
ATOM 1969 N N . LYS B 1 123 ? 9.195 3.686 12.961 1 98 123 LYS B N 1
ATOM 1970 C CA . LYS B 1 123 ? 10.547 4.176 13.203 1 98 123 LYS B CA 1
ATOM 1971 C C . LYS B 1 123 ? 11.57 3.385 12.398 1 98 123 LYS B C 1
ATOM 1973 O O . LYS B 1 123 ? 12.5 3.961 11.836 1 98 123 LYS B O 1
ATOM 1978 N N . LYS B 1 124 ? 11.391 2.09 12.391 1 97.12 124 LYS B N 1
ATOM 1979 C CA . LYS B 1 124 ? 12.297 1.25 11.609 1 97.12 124 LYS B CA 1
ATOM 1980 C C . LYS B 1 124 ? 12.242 1.62 10.133 1 97.12 124 LYS B C 1
ATOM 1982 O O . LYS B 1 124 ? 13.281 1.685 9.461 1 97.12 124 LYS B O 1
ATOM 1987 N N . ILE B 1 125 ? 11.094 1.847 9.648 1 96.94 125 ILE B N 1
ATOM 1988 C CA . ILE B 1 125 ? 10.898 2.215 8.25 1 96.94 125 ILE B CA 1
ATOM 1989 C C . ILE B 1 125 ? 11.625 3.527 7.961 1 96.94 125 ILE B C 1
ATOM 1991 O O . ILE B 1 125 ? 12.352 3.633 6.973 1 96.94 125 ILE B O 1
ATOM 1995 N N . LEU B 1 126 ? 11.461 4.492 8.836 1 96.75 126 LEU B N 1
ATOM 1996 C CA . LEU B 1 126 ? 12.062 5.809 8.633 1 96.75 126 LEU B CA 1
ATOM 1997 C C . LEU B 1 126 ? 13.586 5.727 8.703 1 96.75 126 LEU B C 1
ATOM 1999 O O . LEU B 1 126 ? 14.281 6.414 7.949 1 96.75 126 LEU B O 1
ATOM 2003 N N . GLU B 1 127 ? 14.055 4.844 9.516 1 93.69 127 GLU B N 1
ATOM 2004 C CA . GLU B 1 127 ? 15.5 4.668 9.664 1 93.69 127 GLU B CA 1
ATOM 2005 C C . GLU B 1 127 ? 16.109 4.012 8.43 1 93.69 127 GLU B C 1
ATOM 2007 O O . GLU B 1 127 ? 17.25 4.309 8.055 1 93.69 127 GLU B O 1
ATOM 2012 N N . GLY B 1 128 ? 15.344 3.088 7.812 1 88.56 128 GLY B N 1
ATOM 2013 C CA . GLY B 1 128 ? 15.828 2.387 6.633 1 88.56 128 GLY B CA 1
ATOM 2014 C C . GLY B 1 128 ? 15.797 3.238 5.379 1 88.56 128 GLY B C 1
ATOM 2015 O O . GLY B 1 128 ? 16.438 2.904 4.379 1 88.56 128 GLY B O 1
ATOM 2016 N N . MET B 1 129 ? 15.102 4.285 5.402 1 85.38 129 MET B N 1
ATOM 2017 C CA . MET B 1 129 ? 14.984 5.152 4.234 1 85.38 129 MET B CA 1
ATOM 2018 C C . MET B 1 129 ? 16.031 6.258 4.27 1 85.38 129 MET B C 1
ATOM 2020 O O . MET B 1 129 ? 16.094 7.094 3.365 1 85.38 129 MET B O 1
ATOM 2024 N N . LYS B 1 130 ? 16.859 6.32 5.305 1 70.56 130 LYS B N 1
ATOM 2025 C CA . LYS B 1 130 ? 18 7.242 5.371 1 70.56 130 LYS B CA 1
ATOM 2026 C C . LYS B 1 130 ? 19.156 6.758 4.504 1 70.56 130 LYS B C 1
ATOM 2028 O O . LYS B 1 130 ? 19.391 5.555 4.391 1 70.56 130 LYS B O 1
#

Organism: NCBI:txid187101

Solvent-accessible surface area (backbone atoms only — not comparable to full-atom values): 13878 Å² total; per-residue (Å²): 98,42,37,35,32,42,41,62,93,84,34,44,49,49,55,41,47,57,72,58,73,56,82,60,44,71,49,50,74,53,72,91,51,81,77,84,63,93,62,56,25,36,37,38,38,54,38,42,76,49,49,92,84,36,65,62,52,14,52,48,66,46,57,53,58,45,47,67,36,60,70,43,40,72,29,51,64,28,29,32,13,23,17,49,70,91,57,51,81,58,39,24,42,25,21,59,52,48,19,54,74,70,71,27,26,23,57,49,69,41,52,65,58,48,51,74,66,49,45,53,53,51,46,51,53,43,60,68,67,94,98,43,37,34,30,42,39,62,95,83,34,44,49,48,54,41,48,58,70,58,74,57,82,62,44,71,49,48,72,54,72,92,50,83,77,83,64,93,61,56,26,37,38,37,37,54,38,42,75,48,48,93,84,36,66,60,51,14,51,48,66,46,57,51,58,46,47,67,36,61,70,42,40,72,30,48,65,29,30,30,14,23,18,48,72,91,56,51,81,58,39,24,43,26,21,61,54,49,19,56,74,72,70,26,24,25,58,48,68,42,53,65,59,48,50,73,66,50,46,52,53,51,46,51,52,42,59,67,66,94

Radius of gyration: 18.0 Å; Cα contacts (8 Å, |Δi|>4): 539; chains: 2; bounding box: 41×57×41 Å

Secondary structure (DSSP, 8-state):
-EEEE---TT-HHHHHHHHHTS-PEEPPSSTT------S-EEEEEEPP--STT--TT-S-HHHHHHHHSHHHHHTEEEEEEEE-GGGGGGTTTHHHHHHHHHT--EEEEEETT--HHHHHHHHHHHHHT-/-EEEE---TT-HHHHHHHHHTS-PEEPPSSTT------S-EEEEEEPP--STT--TT-S-HHHHHHHHSHHHHHTEEEEEEEE-GGGGGGTTTHHHHHHHHHT--EEEEEETT--HHHHHHHHHHHHHT-

Nearest PDB structures (foldseek):
  7mms-assembly1_E  TM=9.722E-01  e=1.317E-19  Aerococcus urinae
  7mms-assembly2_F  TM=9.705E-01  e=1.820E-19  Aerococcus urinae
  7mms-assembly3_G  TM=9.772E-01  e=7.072E-19  Aerococcus urinae
  3n3a-assembly1_C  TM=9.697E-01  e=1.265E-18  Escherichia coli K-12
  8j4w-assembly1_C  TM=9.408E-01  e=1.748E-18  Mycolicibacterium thermoresistibile ATCC 19527

pLDDT: mean 94.11, std 9.86, range [50.66, 98.94]

InterPro domains:
  IPR004465 Ribonucleotide reductase Class Ib, NrdI [PF07972] (4-124)
  IPR004465 Ribonucleotide reductase Class Ib, NrdI [PIRSF005087] (2-127)
  IPR004465 Ribonucleotide reductase Class Ib, NrdI [PTHR37297] (3-127)
  IPR004465 Ribonucleotide reductase Class Ib, NrdI [TIGR00333] (4-126)
  IPR020852 Ribonucleotide reductase, class Ib, NrdI, bacterial [MF_00128] (2-129)
  IPR029039 Flavoprotein-like superfamily [G3DSA:3.40.50.360] (2-130)
  IPR029039 Flavoprotein-like superfamily [SSF52218] (3-128)